Protein AF-A0A930FI23-F1 (afdb_monomer)

Mean predicted aligned error: 13.09 Å

Nearest PDB structures (foldseek):
  8c27-assembly1_A  TM=2.114E-01  e=1.490E-01  Streptococcus agalactiae
  4r7x-assembly2_B  TM=1.876E-01  e=5.255E-01  Homo sapiens
  6bx0-assembly1_A  TM=1.581E-01  e=8.141E+00  Bufavirus-2
  1z14-assembly1_A  TM=1.071E-01  e=6.907E+00  Minute virus of mice
  7z5e-assembly1_A  TM=8.905E-02  e=9.084E+00  Minute virus of mice

Radius of gyration: 27.34 Å; Cα contacts (8 Å, |Δi|>4): 536; chains: 1; bounding box: 50×72×82 Å

Solvent-accessible surface area (backbone atoms only — not comparable to full-atom values): 18631 Å² total; per-residue (Å²): 140,83,88,82,78,87,58,95,46,61,30,94,89,73,66,32,61,32,44,80,38,82,91,77,68,28,32,34,23,84,75,82,65,52,72,40,50,61,67,61,50,52,53,50,52,56,48,61,75,67,65,83,84,70,97,65,94,71,77,90,61,82,79,86,51,46,67,64,48,79,69,54,52,72,45,45,40,23,32,37,28,83,86,78,68,48,44,36,37,28,33,68,87,49,76,87,69,45,40,74,78,79,62,46,56,74,51,42,82,43,85,71,74,95,59,78,34,50,56,26,28,36,71,77,87,64,56,70,70,55,51,41,49,54,51,53,58,66,54,53,93,50,89,84,59,60,63,80,74,68,40,63,80,57,50,69,60,50,39,59,34,28,40,31,30,36,24,38,25,30,39,34,44,37,43,35,32,32,43,31,30,43,73,54,73,51,76,59,88,94,41,79,49,73,51,74,49,81,43,85,43,78,49,73,51,74,44,81,44,78,58,50,72,44,70,14,38,87,88,54,59,63,71,62,60,59,66,66,51,83,73,71,69,89,59,51,40,76,52,56,77,76,75,34,63,85,32,42,27,48,54,60,77,42,51,69,74,73,46,43,64,58,49,52,50,51,53,49,50,54,45,52,51,56,57,52,72,72,69,72,92,52,80,43,80,42,83,75,44,79,49,71,49,78,45,80,73,47,75,44,42,28,31,43,64,41,82,40,72,67,84,133

Secondary structure (DSSP, 8-state):
--------PBPTTT-PBEEEETTTTEEEETTT--EE-HHHHHHHHHHHHT-----S-----TTSSPBPPHHHHHTEEEEE-TTT--EEEEETT----S-TTT--S-PEEE---SPBPPSEE----S-HHHHHHHHHHHHTT-TTS-HHHH-HHHHTT-EEEEEEEEEEEEEEEEEEEEEEEEEEEEEETTEEEEEEEEEEEEEEEEEEEEEEEEES-TTS-HHHHHHTPPP-GGG-EE--GGGGTT-EEEPP-S-HHHHHHHHHHHHHHHHHHHHHHT--S-SEEEEEEEEEEEEEEEEEEEEEEEEE----

pLDDT: mean 81.79, std 16.5, range [26.75, 97.5]

Foldseek 3Di:
DDPDPPPPFADPVPRADWDQDPVVCWTAGPPPGDIHHPVVRVVVVVVVVVPDDDDDDDDDDCPPFADDDPVNQVQKKWWADPPQRWIKIFGPVDDDQADQLARHRDIHIDRDDDFTDFQKEQFDPDDLVVQLVVLQVVCPPDPPDDCLSNPSVQSSSKAKEWFKKKFWWWKKWKKWKKKFWDWDWDDDPPDIDIDIDIDIDIDTDMDTDGGQIDTLAPSDDRVVVVVPDDDPCVSMDGDDNVRRHNHMYTTGPHDPVNCVVVSVVVVLVVVVVVRVVVDDDGPDIGIDDIDMDMDTDDIGIYIYIDIGGDDD

Structure (mmCIF, N/CA/C/O backbone):
data_AF-A0A930FI23-F1
#
_entry.id   AF-A0A930FI23-F1
#
loop_
_atom_site.group_PDB
_atom_site.id
_atom_site.type_symbol
_atom_site.label_atom_id
_atom_site.label_alt_id
_atom_site.label_comp_id
_atom_site.label_asym_id
_atom_site.label_entity_id
_atom_site.label_seq_id
_atom_site.pdbx_PDB_ins_code
_atom_site.Cartn_x
_atom_site.Cartn_y
_atom_site.Cartn_z
_atom_site.occupancy
_atom_site.B_iso_or_equiv
_atom_site.auth_seq_id
_atom_site.auth_comp_id
_atom_site.auth_asym_id
_atom_site.auth_atom_id
_atom_site.pdbx_PDB_model_num
ATOM 1 N N . MET A 1 1 ? -25.542 40.737 12.246 1.00 36.62 1 MET A N 1
ATOM 2 C CA . MET A 1 1 ? -24.100 40.904 11.956 1.00 36.62 1 MET A CA 1
ATOM 3 C C . MET A 1 1 ? -23.412 39.575 12.223 1.00 36.62 1 MET A C 1
ATOM 5 O O . MET A 1 1 ? -23.900 38.871 13.095 1.00 36.62 1 MET A O 1
ATOM 9 N N . ALA A 1 2 ? -22.317 39.301 11.502 1.00 28.84 2 ALA A N 1
ATOM 10 C CA . ALA A 1 2 ? -21.443 38.114 11.537 1.00 28.84 2 ALA A CA 1
ATOM 11 C C . ALA A 1 2 ? -21.650 37.112 10.382 1.00 28.84 2 ALA A C 1
ATOM 13 O O . ALA A 1 2 ? -22.194 36.029 10.560 1.00 28.84 2 ALA A O 1
ATOM 14 N N . ASN A 1 3 ? -21.150 37.481 9.195 1.00 26.75 3 ASN A N 1
ATOM 15 C CA . ASN A 1 3 ? -20.667 36.510 8.210 1.00 26.75 3 ASN A CA 1
ATOM 16 C C . ASN A 1 3 ? -19.243 36.111 8.633 1.00 26.75 3 ASN A C 1
ATOM 18 O O . ASN A 1 3 ? -18.290 36.820 8.320 1.00 26.75 3 ASN A O 1
ATOM 22 N N . ASN A 1 4 ? -19.106 35.013 9.379 1.00 32.28 4 ASN A N 1
ATOM 23 C CA . ASN A 1 4 ? -17.813 34.382 9.652 1.00 32.28 4 ASN A CA 1
ATOM 24 C C . ASN A 1 4 ? -17.464 33.444 8.490 1.00 32.28 4 ASN A C 1
ATOM 26 O O . ASN A 1 4 ? -17.798 32.263 8.513 1.00 32.28 4 ASN A O 1
ATOM 30 N N . ALA A 1 5 ? -16.791 33.980 7.474 1.00 30.94 5 ALA A N 1
ATOM 31 C CA . ALA A 1 5 ? -15.998 33.173 6.556 1.00 30.94 5 ALA A CA 1
ATOM 32 C C . ALA A 1 5 ? -14.587 33.051 7.153 1.00 30.94 5 ALA A C 1
ATOM 34 O O . ALA A 1 5 ? -13.789 33.983 7.084 1.00 30.94 5 ALA A O 1
ATOM 35 N N . LEU A 1 6 ? -14.314 31.921 7.807 1.00 31.02 6 LEU A N 1
ATOM 36 C CA . LEU A 1 6 ? -12.976 31.519 8.243 1.00 31.02 6 LEU A CA 1
ATOM 37 C C . LEU A 1 6 ? -12.147 31.142 7.005 1.00 31.02 6 LEU A C 1
ATOM 39 O O . LEU A 1 6 ? -12.113 29.986 6.597 1.00 31.02 6 LEU A O 1
ATOM 43 N N . THR A 1 7 ? -11.498 32.123 6.381 1.00 40.72 7 THR A N 1
ATOM 44 C CA . THR A 1 7 ? -10.401 31.888 5.431 1.00 40.72 7 THR A CA 1
ATOM 45 C C . THR A 1 7 ? -9.089 31.861 6.211 1.00 40.72 7 THR A C 1
ATOM 47 O O . THR A 1 7 ? -8.674 32.874 6.769 1.00 40.72 7 THR A O 1
ATOM 50 N N . ASN A 1 8 ? -8.469 30.685 6.289 1.00 51.59 8 ASN A N 1
ATOM 51 C CA . ASN A 1 8 ? -7.355 30.343 7.179 1.00 51.59 8 ASN A CA 1
ATOM 52 C C . ASN A 1 8 ? -5.984 30.862 6.680 1.00 51.59 8 ASN A C 1
ATOM 54 O O . ASN A 1 8 ? -5.021 30.105 6.616 1.00 51.59 8 ASN A O 1
ATOM 58 N N . PHE A 1 9 ? -5.889 32.139 6.289 1.00 58.84 9 PHE A N 1
ATOM 59 C CA . PHE A 1 9 ? -4.633 32.760 5.845 1.00 58.84 9 PHE A CA 1
ATOM 60 C C . PHE A 1 9 ? -4.049 33.668 6.941 1.00 58.84 9 PHE A C 1
ATOM 62 O O . PHE A 1 9 ? -4.744 34.527 7.489 1.00 58.84 9 PHE A O 1
ATOM 69 N N . GLN A 1 10 ? -2.764 33.502 7.255 1.00 69.06 10 GLN A N 1
ATOM 70 C CA . GLN A 1 10 ? -2.014 34.319 8.214 1.00 69.06 10 GLN A CA 1
ATOM 71 C C . GLN A 1 10 ? -1.193 35.387 7.484 1.00 69.06 10 GLN A C 1
ATOM 73 O O . GLN A 1 10 ? -0.643 35.168 6.407 1.00 69.06 10 GLN A O 1
ATOM 78 N N . CYS A 1 11 ? -1.109 36.568 8.088 1.00 73.50 11 CYS A N 1
ATOM 79 C CA . CYS A 1 11 ? -0.379 37.710 7.562 1.00 73.50 11 CYS A CA 1
ATOM 80 C C . CYS A 1 11 ? 1.140 37.444 7.564 1.00 73.50 11 CYS A C 1
ATOM 82 O O . CYS A 1 11 ? 1.697 37.289 8.651 1.00 73.50 11 CYS A O 1
ATOM 84 N N . PRO A 1 12 ? 1.840 37.515 6.415 1.00 74.38 12 PRO A N 1
ATOM 85 C CA . PRO A 1 12 ? 3.291 37.298 6.326 1.00 74.38 12 PRO A CA 1
ATOM 86 C C . PRO A 1 12 ? 4.130 38.207 7.231 1.00 74.38 12 PRO A C 1
ATOM 88 O O . PRO A 1 12 ? 5.249 37.876 7.596 1.00 74.38 12 PRO A O 1
ATOM 91 N N . ASN A 1 13 ? 3.587 39.373 7.586 1.00 74.94 13 ASN A N 1
ATOM 92 C CA . ASN A 1 13 ? 4.310 40.405 8.320 1.00 74.94 13 ASN A CA 1
ATOM 93 C C . ASN A 1 13 ? 4.142 40.316 9.849 1.00 74.94 13 ASN A C 1
ATOM 95 O O . ASN A 1 13 ? 4.891 40.943 10.589 1.00 74.94 13 ASN A O 1
ATOM 99 N N . CYS A 1 14 ? 3.114 39.615 10.346 1.00 73.38 14 CYS A N 1
ATOM 100 C CA . CYS A 1 14 ? 2.822 39.599 11.788 1.00 73.38 14 CYS A CA 1
ATOM 101 C C . CYS A 1 14 ? 2.051 38.364 12.285 1.00 73.38 14 CYS A C 1
ATOM 103 O O . CYS A 1 14 ? 1.549 38.383 13.408 1.00 73.38 14 CYS A O 1
ATOM 105 N N . ASN A 1 15 ? 1.843 37.360 11.428 1.00 64.88 15 ASN A N 1
ATOM 106 C CA . ASN A 1 15 ? 1.072 36.132 11.669 1.00 64.88 15 ASN A CA 1
ATOM 107 C C . ASN A 1 15 ? -0.378 36.323 12.156 1.00 64.88 15 ASN A C 1
ATOM 109 O O . ASN A 1 15 ? -1.035 35.370 12.565 1.00 64.88 15 ASN A O 1
ATOM 113 N N . GLY A 1 16 ? -0.916 37.543 12.082 1.00 66.19 16 GLY A N 1
ATOM 114 C CA . GLY A 1 16 ? -2.313 37.822 12.414 1.00 66.19 16 GLY A CA 1
ATOM 115 C C . GLY A 1 16 ? -3.268 37.298 11.334 1.00 66.19 16 GLY A C 1
ATOM 116 O O . GLY A 1 16 ? -2.867 37.210 10.172 1.00 66.19 16 GLY A O 1
ATOM 117 N N . PRO A 1 17 ? -4.531 36.992 11.669 1.00 64.12 17 PRO A N 1
ATOM 118 C CA . PRO A 1 17 ? -5.502 36.498 10.698 1.00 64.12 17 PRO A CA 1
ATOM 119 C C . PRO A 1 17 ? -5.769 37.540 9.604 1.00 64.12 17 PRO A C 1
ATOM 121 O O . PRO A 1 17 ? -5.891 38.742 9.879 1.00 64.12 17 PRO A O 1
ATOM 124 N N . LEU A 1 18 ? -5.857 37.073 8.360 1.00 71.25 18 LEU A N 1
ATOM 125 C CA . LEU A 1 18 ? -6.248 37.879 7.212 1.00 71.25 18 LEU A CA 1
ATOM 126 C C . LEU A 1 18 ? -7.744 37.727 6.946 1.00 71.25 18 LEU A C 1
ATOM 128 O O . LEU A 1 18 ? -8.270 36.619 6.867 1.00 71.25 18 LEU A O 1
ATOM 132 N N . THR A 1 19 ? -8.427 38.852 6.763 1.00 71.75 19 THR A N 1
ATOM 133 C CA . THR A 1 19 ? -9.833 38.887 6.360 1.00 71.75 19 THR A CA 1
ATOM 134 C C . THR A 1 19 ? -9.953 39.410 4.939 1.00 71.75 19 THR A C 1
ATOM 136 O O . THR A 1 19 ? -9.310 40.389 4.562 1.00 71.75 19 THR A O 1
ATOM 139 N N . PHE A 1 20 ? -10.769 38.747 4.125 1.00 70.69 20 PHE A N 1
ATOM 140 C CA . PHE A 1 20 ? -11.029 39.198 2.765 1.00 70.69 20 PHE A CA 1
ATOM 141 C C . PHE A 1 20 ? -11.981 40.393 2.772 1.00 70.69 20 PHE A C 1
ATOM 143 O O . PHE A 1 20 ? -13.071 40.319 3.339 1.00 70.69 20 PHE A O 1
ATOM 150 N N . ASP A 1 21 ? -11.568 41.486 2.135 1.00 75.12 21 ASP A N 1
ATOM 151 C CA . ASP A 1 21 ? -12.392 42.667 1.919 1.00 75.12 21 ASP A CA 1
ATOM 152 C C . ASP A 1 21 ? -12.974 42.645 0.492 1.00 75.12 21 ASP A C 1
ATOM 154 O O . ASP A 1 21 ? -12.243 42.865 -0.482 1.00 75.12 21 ASP A O 1
ATOM 158 N N . PRO A 1 22 ? -14.293 42.418 0.334 1.00 56.22 22 PRO A N 1
ATOM 159 C CA . PRO A 1 22 ? -14.928 42.317 -0.977 1.00 56.22 22 PRO A CA 1
ATOM 160 C C . PRO A 1 22 ? -14.851 43.603 -1.806 1.00 56.22 22 PRO A C 1
ATOM 162 O O . PRO A 1 22 ? -14.884 43.524 -3.034 1.00 56.22 22 PRO A O 1
ATOM 165 N N . ALA A 1 23 ? -14.755 44.774 -1.164 1.00 70.56 23 ALA A N 1
ATOM 166 C CA . ALA A 1 23 ? -14.734 46.060 -1.858 1.00 70.56 23 ALA A CA 1
ATOM 167 C C . ALA A 1 23 ? -13.392 46.319 -2.554 1.00 70.56 23 ALA A C 1
ATOM 169 O O . ALA A 1 23 ? -13.352 46.918 -3.627 1.00 70.56 23 ALA A O 1
ATOM 170 N N . SER A 1 24 ? -12.297 45.853 -1.951 1.00 73.81 24 SER A N 1
ATOM 171 C CA . SER A 1 24 ? -10.943 46.020 -2.480 1.00 73.81 24 SER A CA 1
ATOM 172 C C . SER A 1 24 ? -10.386 44.764 -3.155 1.00 73.81 24 SER A C 1
ATOM 174 O O . SER A 1 24 ? -9.339 44.855 -3.794 1.00 73.81 24 SER A O 1
ATOM 176 N N . GLN A 1 25 ? -11.079 43.619 -3.044 1.00 65.75 25 GLN A N 1
ATOM 177 C CA . GLN A 1 25 ? -10.639 42.299 -3.525 1.00 65.75 25 GLN A CA 1
ATOM 178 C C . GLN A 1 25 ? -9.268 41.886 -2.956 1.00 65.75 25 GLN A C 1
ATOM 180 O O . GLN A 1 25 ? -8.478 41.206 -3.611 1.00 65.75 25 GLN A O 1
ATOM 185 N N . LYS A 1 26 ? -8.968 42.324 -1.728 1.00 78.69 26 LYS A N 1
ATOM 186 C CA . LYS A 1 26 ? -7.687 42.101 -1.047 1.00 78.69 26 LYS A CA 1
ATOM 187 C C . LYS A 1 26 ? -7.891 41.496 0.335 1.00 78.69 26 LYS A C 1
ATOM 189 O O . LYS A 1 26 ? -8.934 41.662 0.963 1.00 78.69 26 LYS A O 1
ATOM 194 N N . LEU A 1 27 ? -6.862 40.810 0.817 1.00 77.75 27 LEU A N 1
ATOM 195 C CA . LEU A 1 27 ? -6.776 40.286 2.173 1.00 77.75 27 LEU A CA 1
ATOM 196 C C . LEU A 1 27 ? -6.173 41.356 3.087 1.00 77.75 27 LEU A C 1
ATOM 198 O O . LEU A 1 27 ? -5.077 41.852 2.826 1.00 77.75 27 LEU A O 1
ATOM 202 N N . LYS A 1 28 ? -6.874 41.724 4.159 1.00 78.56 28 LYS A N 1
ATOM 203 C CA . LYS A 1 28 ? -6.435 42.740 5.118 1.00 78.56 28 LYS A CA 1
ATOM 204 C C . LYS A 1 28 ? -6.130 42.109 6.468 1.00 78.56 28 LYS A C 1
ATOM 206 O O . LYS A 1 28 ? -6.928 41.349 7.007 1.00 78.56 28 LYS A O 1
ATOM 211 N N . CYS A 1 29 ? -4.987 42.463 7.046 1.00 79.25 29 CYS A N 1
ATOM 212 C CA . CYS A 1 29 ? -4.660 42.070 8.409 1.00 79.25 29 CYS A CA 1
ATOM 213 C C . CYS A 1 29 ? -5.280 43.055 9.403 1.00 79.25 29 CYS A C 1
ATOM 215 O O . CYS A 1 29 ? -4.962 44.245 9.385 1.00 79.25 29 CYS A O 1
ATOM 217 N N . GLY A 1 30 ? -6.118 42.556 10.313 1.00 73.12 30 GLY A N 1
ATOM 218 C CA . GLY A 1 30 ? -6.692 43.367 11.391 1.00 73.12 30 GLY A CA 1
ATOM 219 C C . GLY A 1 30 ? -5.681 43.805 12.459 1.00 73.12 30 GLY A C 1
ATOM 220 O O . GLY A 1 30 ? -5.976 44.725 13.212 1.00 73.12 30 GLY A O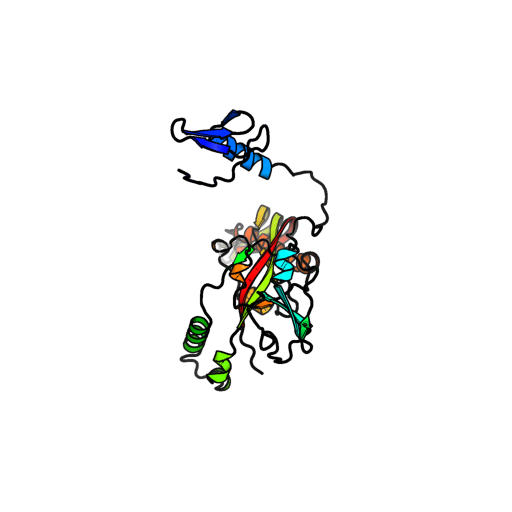 1
ATOM 221 N N . ASN A 1 31 ? -4.501 43.172 12.516 1.00 72.19 31 ASN A N 1
ATOM 222 C CA . ASN A 1 31 ? -3.518 43.388 13.581 1.00 72.19 31 ASN A CA 1
ATOM 223 C C . ASN A 1 31 ? -2.410 44.387 13.197 1.00 72.19 31 ASN A C 1
ATOM 225 O O . ASN A 1 31 ? -2.124 45.306 13.955 1.00 72.19 31 ASN A O 1
ATOM 229 N N . CYS A 1 32 ? -1.802 44.246 12.011 1.00 81.00 32 CYS A N 1
ATOM 230 C CA . CYS A 1 32 ? -0.747 45.159 11.535 1.00 81.00 32 CYS A CA 1
ATOM 231 C C . CYS A 1 32 ? -1.207 46.132 10.436 1.00 81.00 32 CYS A C 1
ATOM 233 O O . CYS A 1 32 ? -0.449 47.010 10.032 1.00 81.00 32 CYS A O 1
ATOM 235 N N . GLY A 1 33 ? -2.436 45.983 9.930 1.00 78.50 33 GLY A N 1
ATOM 236 C CA . GLY A 1 33 ? -3.013 46.862 8.910 1.00 78.50 33 GLY A CA 1
ATOM 237 C C . GLY A 1 33 ? -2.525 46.628 7.476 1.00 78.50 33 GLY A C 1
ATOM 238 O O . GLY A 1 33 ? -3.031 47.286 6.568 1.00 78.50 33 GLY A O 1
ATOM 239 N N . SER A 1 34 ? -1.589 45.700 7.247 1.00 80.12 34 SER A N 1
ATOM 240 C CA . SER A 1 34 ? -1.112 45.350 5.905 1.00 80.12 34 SER A CA 1
ATOM 241 C C . SER A 1 34 ? -2.232 44.768 5.031 1.00 80.12 34 SER A C 1
ATOM 243 O O . SER A 1 34 ? -3.146 44.099 5.522 1.00 80.12 34 SER A O 1
ATOM 245 N N . THR A 1 35 ? -2.147 45.021 3.725 1.00 81.12 35 THR A N 1
ATOM 246 C CA . THR A 1 35 ? -3.086 44.517 2.715 1.00 81.12 35 THR A CA 1
ATOM 247 C C . THR A 1 35 ? -2.331 43.764 1.635 1.00 81.12 35 THR A C 1
ATOM 249 O O . THR A 1 35 ? -1.366 44.306 1.100 1.00 81.12 35 THR A O 1
ATOM 252 N N . PHE A 1 36 ? -2.810 42.581 1.274 1.00 78.62 36 PHE A N 1
ATOM 253 C CA . PHE A 1 36 ? -2.169 41.686 0.314 1.00 78.62 36 PHE A CA 1
ATOM 254 C C . PHE A 1 36 ? -3.156 41.283 -0.775 1.00 78.62 36 PHE A C 1
ATOM 256 O O . PHE A 1 36 ? -4.358 41.146 -0.515 1.00 78.62 36 PHE A O 1
ATOM 263 N N . ALA A 1 37 ? -2.668 41.088 -1.998 1.00 81.31 37 ALA A N 1
ATOM 264 C CA . ALA A 1 37 ? -3.461 40.397 -3.003 1.00 81.31 37 ALA A CA 1
ATOM 265 C C . ALA A 1 37 ? -3.559 38.899 -2.639 1.00 81.31 37 ALA A C 1
ATOM 267 O O . ALA A 1 37 ? -2.588 38.343 -2.125 1.00 81.31 37 ALA A O 1
ATOM 268 N N . PRO A 1 38 ? -4.688 38.218 -2.913 1.00 68.06 38 PRO A N 1
ATOM 269 C CA . PRO A 1 38 ? -4.822 36.783 -2.642 1.00 68.06 38 PRO A CA 1
ATOM 270 C C . PRO A 1 38 ? -3.694 35.936 -3.254 1.00 68.06 38 PRO A C 1
ATOM 272 O O . PRO A 1 38 ? -3.125 35.100 -2.562 1.00 68.06 38 PRO A O 1
ATOM 275 N N . ALA A 1 39 ? -3.285 36.246 -4.488 1.00 67.50 39 ALA A N 1
ATOM 276 C CA . ALA A 1 39 ? -2.194 35.554 -5.176 1.00 67.50 39 ALA A CA 1
ATOM 277 C C . ALA A 1 39 ? -0.820 35.721 -4.491 1.00 67.50 39 ALA A C 1
ATOM 279 O O . ALA A 1 39 ? -0.007 34.807 -4.521 1.00 67.50 39 ALA A O 1
ATOM 280 N N . GLU A 1 40 ? -0.558 36.859 -3.835 1.00 71.50 40 GLU A N 1
ATOM 281 C CA . GLU A 1 40 ? 0.702 37.091 -3.105 1.00 71.50 40 GLU A CA 1
ATOM 282 C C . GLU A 1 40 ? 0.766 36.265 -1.813 1.00 71.50 40 GLU A C 1
ATOM 284 O O . GLU A 1 40 ? 1.843 35.863 -1.376 1.00 71.50 40 GLU A O 1
ATOM 289 N N . ILE A 1 41 ? -0.393 36.011 -1.197 1.00 67.00 41 ILE A N 1
ATOM 290 C CA . ILE A 1 41 ? -0.512 35.143 -0.025 1.00 67.00 41 ILE A CA 1
ATOM 291 C C . ILE A 1 41 ? -0.381 33.680 -0.440 1.00 67.00 41 ILE A C 1
ATOM 293 O O . ILE A 1 41 ? 0.394 32.966 0.186 1.00 67.00 41 ILE A O 1
ATOM 297 N N . GLU A 1 42 ? -1.055 33.252 -1.508 1.00 62.16 42 GLU A N 1
ATOM 298 C CA . GLU A 1 42 ? -0.900 31.899 -2.064 1.00 62.16 42 GLU A CA 1
ATOM 299 C C . GLU A 1 42 ? 0.563 31.611 -2.425 1.00 62.16 42 GLU A C 1
ATOM 301 O O . GLU A 1 42 ? 1.117 30.622 -1.961 1.00 62.16 42 GLU A O 1
ATOM 306 N N . GLU A 1 43 ? 1.251 32.533 -3.105 1.00 60.97 43 GLU A N 1
ATOM 307 C CA . GLU A 1 43 ? 2.662 32.356 -3.464 1.00 60.97 43 GLU A CA 1
ATOM 308 C C . GLU A 1 43 ? 3.600 32.351 -2.237 1.00 60.97 43 GLU A C 1
ATOM 310 O O . GLU A 1 43 ? 4.624 31.665 -2.231 1.00 60.97 43 GLU A O 1
ATOM 315 N N . HIS A 1 44 ? 3.273 33.093 -1.173 1.00 58.66 44 HIS A N 1
ATOM 316 C CA . HIS A 1 44 ? 4.034 33.068 0.080 1.00 58.66 44 HIS A CA 1
ATOM 317 C C . HIS A 1 44 ? 3.822 31.761 0.861 1.00 58.66 44 HIS A C 1
ATOM 319 O O . HIS A 1 44 ? 4.770 31.245 1.453 1.00 58.66 44 HIS A O 1
ATOM 325 N N . TYR A 1 45 ? 2.610 31.203 0.845 1.00 52.22 45 TYR A N 1
ATOM 326 C CA . TYR A 1 45 ? 2.322 29.891 1.427 1.00 52.22 45 TYR A CA 1
ATOM 327 C C . TYR A 1 45 ? 2.955 28.756 0.617 1.00 52.22 45 TYR A C 1
ATOM 329 O O . TYR A 1 45 ? 3.593 27.887 1.209 1.00 52.22 45 TYR A O 1
ATOM 337 N N . ASP A 1 46 ? 2.910 28.823 -0.713 1.00 49.94 46 ASP A N 1
ATOM 338 C CA . ASP A 1 46 ? 3.592 27.871 -1.593 1.00 49.94 46 ASP A CA 1
ATOM 339 C C . ASP A 1 46 ? 5.117 27.912 -1.394 1.00 49.94 46 ASP A C 1
ATOM 341 O O . ASP A 1 46 ? 5.779 26.874 -1.372 1.00 49.94 46 ASP A O 1
ATOM 345 N N . LYS A 1 47 ? 5.694 29.100 -1.153 1.00 44.47 47 LYS A N 1
ATOM 346 C CA . LYS A 1 47 ? 7.127 29.251 -0.840 1.00 44.47 47 LYS A CA 1
ATOM 347 C C . LYS A 1 47 ? 7.505 28.802 0.573 1.00 44.47 47 LYS A C 1
ATOM 349 O O . LYS A 1 47 ? 8.623 28.325 0.747 1.00 44.47 47 LYS A O 1
ATOM 354 N N . GLN A 1 48 ? 6.619 28.900 1.569 1.00 36.84 48 GLN A N 1
ATOM 355 C CA . GLN A 1 48 ? 6.888 28.361 2.913 1.00 36.84 48 GLN A CA 1
ATOM 356 C C . GLN A 1 48 ? 6.768 26.833 2.985 1.00 36.84 48 GLN A C 1
ATOM 358 O O . GLN A 1 48 ? 7.469 26.214 3.779 1.00 36.84 48 GLN A O 1
ATOM 363 N N . VAL A 1 49 ? 5.974 26.209 2.111 1.00 37.03 49 VAL A N 1
ATOM 364 C CA . VAL A 1 49 ? 5.979 24.745 1.931 1.00 37.03 49 VAL A CA 1
ATOM 365 C C . VAL A 1 49 ? 7.242 24.277 1.181 1.00 37.03 49 VAL A C 1
ATOM 367 O O . VAL A 1 49 ? 7.681 23.145 1.357 1.00 37.03 49 VAL A O 1
ATOM 370 N N . ALA A 1 50 ? 7.885 25.159 0.407 1.00 35.50 50 ALA A N 1
ATOM 371 C CA . ALA A 1 50 ? 9.060 24.849 -0.414 1.00 35.50 50 ALA A CA 1
ATOM 372 C C . ALA A 1 50 ? 10.434 25.169 0.222 1.00 35.50 50 ALA A C 1
ATOM 374 O O . ALA A 1 50 ? 11.459 25.013 -0.442 1.00 35.50 50 ALA A O 1
ATOM 375 N N . LEU A 1 51 ? 10.504 25.600 1.488 1.00 31.81 51 LEU A N 1
ATOM 376 C CA . LEU A 1 51 ? 11.765 25.961 2.156 1.00 31.81 51 LEU A CA 1
ATOM 377 C C . LEU A 1 51 ? 11.977 25.179 3.456 1.00 31.81 51 LEU A C 1
ATOM 379 O O . LEU A 1 51 ? 11.899 25.709 4.559 1.00 31.81 51 LEU A O 1
ATOM 383 N N . SER A 1 52 ? 12.310 23.900 3.301 1.00 33.12 52 SER A N 1
ATOM 384 C CA . SER A 1 52 ? 13.169 23.158 4.235 1.00 33.12 52 SER A CA 1
ATOM 385 C C . SER A 1 52 ? 13.872 22.005 3.507 1.00 33.12 52 SER A C 1
ATOM 387 O O . SER A 1 52 ? 13.765 20.841 3.874 1.00 33.12 52 SER A O 1
ATOM 389 N N . ILE A 1 53 ? 14.616 22.346 2.450 1.00 38.09 53 ILE A N 1
ATOM 390 C CA . ILE A 1 53 ? 15.628 21.458 1.868 1.00 38.09 53 ILE A CA 1
ATOM 391 C C . ILE A 1 53 ? 16.985 21.945 2.375 1.00 38.09 53 ILE A C 1
ATOM 393 O O . ILE A 1 53 ? 17.572 22.872 1.822 1.00 38.09 53 ILE A O 1
ATOM 397 N N . GLU A 1 54 ? 17.466 21.316 3.442 1.00 29.70 54 GLU A N 1
ATOM 398 C CA . GLU A 1 54 ? 18.900 21.189 3.681 1.00 29.70 54 GLU A CA 1
ATOM 399 C C . GLU A 1 54 ? 19.280 19.735 3.409 1.00 29.70 54 GLU A C 1
ATOM 401 O O . GLU A 1 54 ? 18.701 18.804 3.974 1.00 29.70 54 GLU A O 1
ATOM 406 N N . GLU A 1 55 ? 20.231 19.559 2.492 1.00 36.22 55 GLU A N 1
ATOM 407 C CA . GLU A 1 55 ? 20.861 18.286 2.176 1.00 36.22 55 GLU A CA 1
ATOM 408 C C . GLU A 1 55 ? 21.600 17.757 3.408 1.00 36.22 55 GLU A C 1
ATOM 410 O O . GLU A 1 55 ? 22.591 18.319 3.871 1.00 36.22 55 GLU A O 1
ATOM 415 N N . GLY A 1 56 ? 21.121 16.638 3.928 1.00 29.16 56 GLY A N 1
ATOM 416 C CA . GLY A 1 56 ? 21.752 15.890 5.001 1.00 29.16 56 GLY A CA 1
ATOM 417 C C . GLY A 1 56 ? 20.878 14.692 5.317 1.00 29.16 56 GLY A C 1
ATOM 418 O O . GLY A 1 56 ? 19.659 14.825 5.355 1.00 29.16 56 GLY A O 1
ATOM 419 N N . GLN A 1 57 ? 21.484 13.515 5.481 1.00 35.06 57 GLN A N 1
ATOM 420 C CA . GLN A 1 57 ? 20.800 12.290 5.897 1.00 35.06 57 GLN A CA 1
ATOM 421 C C . GLN A 1 57 ? 19.973 12.567 7.162 1.00 35.06 57 GLN A C 1
ATOM 423 O O . GLN A 1 57 ? 20.515 12.566 8.265 1.00 35.06 57 GLN A O 1
ATOM 428 N N . LYS A 1 58 ? 18.673 12.830 7.013 1.00 30.12 58 LYS A N 1
ATOM 429 C CA . LYS A 1 58 ? 17.752 12.861 8.142 1.00 30.12 58 LYS A CA 1
ATOM 430 C C . LYS A 1 58 ? 17.302 11.432 8.388 1.00 30.12 58 LYS A C 1
ATOM 432 O O . LYS A 1 58 ? 16.614 10.826 7.569 1.00 30.12 58 LYS A O 1
ATOM 437 N N . GLU A 1 59 ? 17.749 10.888 9.512 1.00 30.84 59 GLU A N 1
ATOM 438 C CA . GLU A 1 59 ? 17.040 9.799 10.168 1.00 30.84 59 GLU A CA 1
ATOM 439 C C . GLU A 1 59 ? 15.570 10.202 10.297 1.00 30.84 59 GLU A C 1
ATOM 441 O O . GLU A 1 59 ? 15.253 11.300 10.756 1.00 30.84 59 GLU A O 1
ATOM 446 N N . TYR A 1 60 ? 14.683 9.314 9.858 1.00 43.16 60 TYR A N 1
ATOM 447 C CA . TYR A 1 60 ? 13.254 9.423 10.108 1.00 43.16 60 TYR A CA 1
ATOM 448 C C . TYR A 1 60 ? 13.031 9.397 11.624 1.00 43.16 60 TYR A C 1
ATOM 450 O O . TYR A 1 60 ? 13.029 8.328 12.231 1.00 43.16 60 TYR A O 1
ATOM 458 N N . SER A 1 61 ? 12.864 10.561 12.246 1.00 36.09 61 SER A N 1
ATOM 459 C CA . SER A 1 61 ? 12.319 10.653 13.594 1.00 36.09 61 SER A CA 1
ATOM 460 C C . SER A 1 61 ? 10.798 10.753 13.498 1.00 36.09 61 SER A C 1
ATOM 462 O O . SER A 1 61 ? 10.253 11.404 12.609 1.00 36.09 61 SER A O 1
ATOM 464 N N . ALA A 1 62 ? 10.096 10.122 14.435 1.00 43.56 62 ALA A N 1
ATOM 465 C CA . ALA A 1 62 ? 8.643 10.201 14.628 1.00 43.56 62 ALA A CA 1
ATOM 466 C C . ALA A 1 62 ? 8.128 11.618 15.007 1.00 43.56 62 ALA A C 1
ATOM 468 O O . ALA A 1 62 ? 7.084 11.755 15.645 1.00 43.56 62 ALA A O 1
ATOM 469 N N . ASP A 1 63 ? 8.880 12.662 14.657 1.00 43.50 63 ASP A N 1
ATOM 470 C CA . ASP A 1 63 ? 8.657 14.065 15.020 1.00 43.50 63 ASP A CA 1
ATOM 471 C C . ASP A 1 63 ? 7.822 14.811 13.958 1.00 43.50 63 ASP A C 1
ATOM 473 O O . ASP A 1 63 ? 7.181 15.809 14.266 1.00 43.50 63 ASP A O 1
ATOM 477 N N . ASP A 1 64 ? 7.746 14.282 12.727 1.00 52.34 64 ASP A N 1
ATOM 478 C CA . ASP A 1 64 ? 6.873 14.789 11.649 1.00 52.34 64 ASP A CA 1
ATOM 479 C C . ASP A 1 64 ? 5.489 14.110 11.610 1.00 52.34 64 ASP A C 1
ATOM 481 O O . ASP A 1 64 ? 4.651 14.433 10.766 1.00 52.34 64 ASP A O 1
ATOM 485 N N . THR A 1 65 ? 5.239 13.156 12.509 1.00 59.41 65 THR A N 1
ATOM 486 C CA . THR A 1 65 ? 3.981 12.403 12.580 1.00 59.41 65 THR A CA 1
ATOM 487 C C . THR A 1 65 ? 3.079 12.947 13.675 1.00 59.41 65 THR A C 1
ATOM 489 O O . THR A 1 65 ? 3.533 13.203 14.793 1.00 59.41 65 THR A O 1
ATOM 492 N N . LEU A 1 66 ? 1.787 13.097 13.372 1.00 71.75 66 LEU A N 1
ATOM 493 C CA . LEU A 1 66 ? 0.818 13.599 14.340 1.00 71.75 66 LEU A CA 1
ATOM 494 C C . LEU A 1 66 ? 0.778 12.698 15.582 1.00 71.75 66 LEU A C 1
ATOM 496 O O . LEU A 1 66 ? 0.705 11.473 15.497 1.00 71.75 66 LEU A O 1
ATOM 500 N N . GLN A 1 67 ? 0.793 13.324 16.754 1.00 82.62 67 GLN A N 1
ATOM 501 C CA . GLN A 1 67 ? 0.537 12.654 18.024 1.00 82.62 67 GLN A CA 1
ATOM 502 C C . GLN A 1 67 ? -0.932 12.841 18.400 1.00 82.62 67 GLN A C 1
ATOM 504 O O . GLN A 1 67 ? -1.578 13.818 18.004 1.00 82.62 67 GLN A O 1
ATOM 509 N N . TRP A 1 68 ? -1.470 11.907 19.175 1.00 82.56 68 TRP A N 1
ATOM 510 C CA . TRP A 1 68 ? -2.784 12.105 19.774 1.00 82.56 68 TRP A CA 1
ATOM 511 C C . TRP A 1 68 ? -2.708 13.202 20.830 1.00 82.56 68 TRP A C 1
ATOM 513 O O . TRP A 1 68 ? -1.776 13.250 21.630 1.00 82.56 68 TRP A O 1
ATOM 523 N N . SER A 1 69 ? -3.687 14.103 20.817 1.00 83.81 69 SER A N 1
ATOM 524 C CA . SER A 1 69 ? -3.852 15.059 21.910 1.00 83.81 69 SER A CA 1
ATOM 525 C C . SER A 1 69 ? -4.423 14.356 23.143 1.00 83.81 69 SER A C 1
ATOM 527 O O . SER A 1 69 ? -5.127 13.357 23.010 1.00 83.81 69 SER A O 1
ATOM 529 N N . GLU A 1 70 ? -4.204 14.904 24.341 1.00 81.94 70 GLU A N 1
ATOM 530 C CA . GLU A 1 70 ? -4.805 14.364 25.574 1.00 81.94 70 GLU A CA 1
ATOM 531 C C . GLU A 1 70 ? -6.340 14.251 25.478 1.00 81.94 70 GLU A C 1
ATOM 533 O O . GLU A 1 70 ? -6.941 13.337 26.043 1.00 81.94 70 GLU A O 1
ATOM 538 N N . GLU A 1 71 ? -6.987 15.161 24.742 1.00 82.50 71 GLU A N 1
ATOM 539 C CA . GLU A 1 71 ? -8.427 15.113 24.476 1.00 82.50 71 GLU A CA 1
ATOM 540 C C . GLU A 1 71 ? -8.801 13.965 23.526 1.00 82.50 71 GLU A C 1
ATOM 542 O O . GLU A 1 71 ? -9.793 13.269 23.763 1.00 82.50 71 GLU A O 1
ATOM 547 N N . ASP A 1 72 ? -8.014 13.729 22.473 1.00 82.94 72 ASP A N 1
ATOM 548 C CA . ASP A 1 72 ? -8.229 12.593 21.574 1.00 82.94 72 ASP A CA 1
ATOM 549 C C . ASP A 1 72 ? -8.090 11.264 22.334 1.00 82.94 72 ASP A C 1
ATOM 551 O O . ASP A 1 72 ? -8.947 10.388 22.204 1.00 82.94 72 ASP A O 1
ATOM 555 N N . GLU A 1 73 ? -7.059 11.128 23.178 1.00 82.69 73 GLU A N 1
ATOM 556 C CA . GLU A 1 73 ? -6.811 9.915 23.967 1.00 82.69 73 GLU A CA 1
ATOM 557 C C . GLU A 1 73 ? -7.979 9.583 24.907 1.00 82.69 73 GLU A C 1
ATOM 559 O O . GLU A 1 73 ? -8.364 8.421 25.035 1.00 82.69 73 GLU A O 1
ATOM 564 N N . GLN A 1 74 ? -8.604 10.597 25.517 1.00 81.56 74 GLN A N 1
ATOM 565 C CA . GLN A 1 74 ? -9.793 10.421 26.365 1.00 81.56 74 GLN A CA 1
ATOM 566 C C . GLN A 1 74 ? -11.034 9.968 25.582 1.00 81.56 74 GLN A C 1
ATOM 568 O O . GLN A 1 74 ? -11.961 9.386 26.156 1.00 81.56 74 GLN A O 1
ATOM 573 N N . ASN A 1 75 ? -11.077 10.242 24.278 1.00 83.50 75 ASN A N 1
ATOM 574 C CA . ASN A 1 75 ? -12.171 9.856 23.392 1.00 83.50 75 ASN A CA 1
ATOM 575 C C . ASN A 1 75 ? -11.905 8.545 22.634 1.00 83.50 75 ASN A C 1
ATOM 577 O O . ASN A 1 75 ? -12.777 8.096 21.880 1.00 83.50 75 ASN A O 1
ATOM 581 N N . LEU A 1 76 ? -10.756 7.909 22.869 1.00 86.44 76 LEU A N 1
ATOM 582 C CA . LEU A 1 76 ? -10.375 6.618 22.312 1.00 86.44 76 LEU A CA 1
ATOM 583 C C . LEU A 1 76 ? -10.543 5.492 23.335 1.00 86.44 76 LEU A C 1
ATOM 585 O O . LEU A 1 76 ? -10.392 5.654 24.545 1.00 86.44 76 LEU A O 1
ATOM 589 N N . ARG A 1 77 ? -10.830 4.297 22.826 1.00 87.00 77 ARG A N 1
ATOM 590 C CA . ARG A 1 77 ? -10.737 3.039 23.567 1.00 87.00 77 ARG A CA 1
ATOM 591 C C . ARG A 1 77 ? -9.750 2.132 22.867 1.00 87.00 77 ARG A C 1
ATOM 593 O O . ARG A 1 77 ? -9.820 1.979 21.651 1.00 87.00 77 ARG A O 1
ATOM 600 N N . ALA A 1 78 ? -8.877 1.504 23.645 1.00 89.31 78 ALA A N 1
ATOM 601 C CA . ALA A 1 78 ? -7.985 0.468 23.155 1.00 89.31 78 ALA A CA 1
ATOM 602 C C . ALA A 1 78 ? -8.459 -0.916 23.617 1.00 89.31 78 ALA A C 1
ATOM 604 O O . ALA A 1 78 ? -9.036 -1.069 24.696 1.00 89.31 78 ALA A O 1
ATOM 605 N N . TYR A 1 79 ? -8.193 -1.933 22.804 1.00 90.19 79 TYR A N 1
ATOM 606 C CA . TYR A 1 79 ? -8.494 -3.329 23.088 1.00 90.19 79 TYR A CA 1
ATOM 607 C C . TYR A 1 79 ? -7.320 -4.212 22.678 1.00 90.19 79 TYR A C 1
ATOM 609 O O . TYR A 1 79 ? -6.800 -4.081 21.575 1.00 90.19 79 TYR A O 1
ATOM 617 N N . ASN A 1 80 ? -6.960 -5.172 23.525 1.00 89.94 80 ASN A N 1
ATOM 618 C CA . ASN A 1 80 ? -5.937 -6.168 23.235 1.00 89.94 80 ASN A CA 1
ATOM 619 C C . ASN A 1 80 ? -6.574 -7.546 23.062 1.00 89.94 80 ASN A C 1
ATOM 621 O O . ASN A 1 80 ? -7.355 -8.001 23.904 1.00 89.94 80 ASN A O 1
ATOM 625 N N . CYS A 1 81 ? -6.224 -8.242 21.983 1.00 89.56 81 CYS A N 1
ATOM 626 C CA . CYS A 1 81 ? -6.636 -9.624 21.781 1.00 89.56 81 CYS A CA 1
ATOM 627 C C . CYS A 1 81 ? -5.599 -10.591 22.381 1.00 89.56 81 CYS A C 1
ATOM 629 O O . CYS A 1 81 ? -4.479 -10.654 21.877 1.00 89.56 81 CYS A O 1
ATOM 631 N N . PRO A 1 82 ? -5.956 -11.419 23.380 1.00 87.62 82 PRO A N 1
ATOM 632 C CA . PRO A 1 82 ? -5.021 -12.367 23.985 1.00 87.62 82 PRO A CA 1
ATOM 633 C C . PRO A 1 82 ? -4.682 -13.558 23.074 1.00 87.62 82 PRO A C 1
ATOM 635 O O . PRO A 1 82 ? -3.697 -14.243 23.320 1.00 87.62 82 PRO A O 1
ATOM 638 N N . SER A 1 83 ? -5.480 -13.827 22.031 1.00 88.50 83 SER A N 1
ATOM 639 C CA . SER A 1 83 ? -5.243 -14.964 21.126 1.00 88.50 83 SER A CA 1
ATOM 640 C C . SER A 1 83 ? -4.261 -14.664 20.001 1.00 88.50 83 SER A C 1
ATOM 642 O O . SER A 1 83 ? -3.479 -15.538 19.652 1.00 88.50 83 SER A O 1
ATOM 644 N N . CYS A 1 84 ? -4.318 -13.467 19.411 1.00 87.62 84 CYS A N 1
ATOM 645 C CA . CYS A 1 84 ? -3.476 -13.104 18.265 1.00 87.62 84 CYS A CA 1
ATOM 646 C C . CYS A 1 84 ? -2.59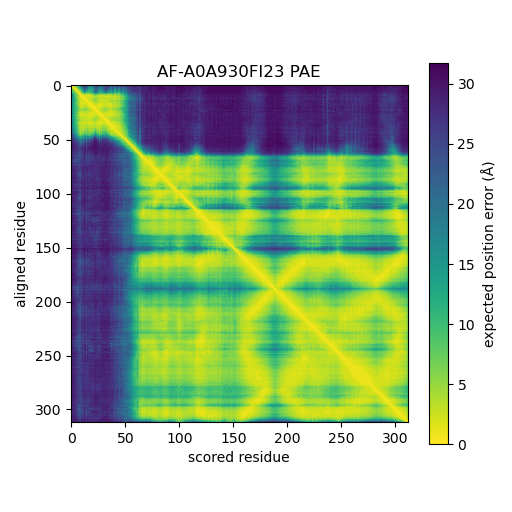7 -11.870 18.512 1.00 87.62 84 CYS A C 1
ATOM 648 O O . CYS A 1 84 ? -1.865 -11.461 17.619 1.00 87.62 84 CYS A O 1
ATOM 650 N N . GLY A 1 85 ? -2.690 -11.240 19.687 1.00 86.56 85 GLY A N 1
ATOM 651 C CA . GLY A 1 85 ? -1.897 -10.056 20.029 1.00 86.56 85 GLY A CA 1
ATOM 652 C C . GLY A 1 85 ? -2.293 -8.776 19.286 1.00 86.56 85 GLY A C 1
ATOM 653 O O . GLY A 1 85 ? -1.542 -7.807 19.329 1.00 86.56 85 GLY A O 1
ATOM 654 N N . ALA A 1 86 ? -3.439 -8.755 18.594 1.00 88.06 86 ALA A N 1
ATOM 655 C CA . ALA A 1 86 ? -3.936 -7.550 17.927 1.00 88.06 86 ALA A CA 1
ATOM 656 C C . ALA A 1 86 ? -4.228 -6.441 18.947 1.00 88.06 86 ALA A C 1
ATOM 658 O O . ALA A 1 86 ? -4.811 -6.713 20.004 1.00 88.06 86 ALA A O 1
ATOM 659 N N . GLN A 1 87 ? -3.842 -5.213 18.602 1.00 90.44 87 GLN A N 1
ATOM 660 C CA . GLN A 1 87 ? -4.072 -4.013 19.397 1.00 90.44 87 GLN A CA 1
ATOM 661 C C . GLN A 1 87 ? -5.000 -3.100 18.605 1.00 90.44 87 GLN A C 1
ATOM 663 O O . GLN A 1 87 ? -4.609 -2.515 17.605 1.00 90.44 87 GLN A O 1
ATOM 668 N N . LEU A 1 88 ? -6.247 -3.003 19.039 1.00 90.62 88 LEU A N 1
ATOM 669 C CA . LEU A 1 88 ? -7.302 -2.308 18.314 1.00 90.62 88 LEU A CA 1
ATOM 670 C C . LEU A 1 88 ? -7.631 -1.002 19.018 1.00 90.62 88 LEU A C 1
ATOM 672 O O . LEU A 1 88 ? -7.656 -0.951 20.247 1.00 90.62 88 LEU A O 1
ATOM 676 N N . ILE A 1 89 ? -7.949 0.024 18.245 1.00 90.88 89 ILE A N 1
ATOM 677 C CA . ILE A 1 89 ? -8.389 1.326 18.727 1.00 90.88 89 ILE A CA 1
ATOM 678 C C . ILE A 1 89 ? -9.727 1.690 18.081 1.00 90.88 89 ILE A C 1
ATOM 680 O O . ILE A 1 89 ? -10.015 1.317 16.946 1.00 90.88 89 ILE A O 1
ATOM 684 N N . THR A 1 90 ? -10.588 2.372 18.824 1.00 87.62 90 THR A N 1
ATOM 685 C CA . THR A 1 90 ? -11.934 2.752 18.375 1.00 87.62 90 THR A CA 1
ATOM 686 C C . THR A 1 90 ? -12.414 3.976 19.144 1.00 87.62 90 THR A C 1
ATOM 688 O O . THR A 1 90 ? -11.858 4.311 20.192 1.00 87.62 90 THR A O 1
ATOM 691 N N . ASP A 1 91 ? -13.459 4.641 18.658 1.00 85.62 91 ASP A N 1
ATOM 692 C CA . ASP A 1 91 ? -14.096 5.727 19.402 1.00 85.62 91 ASP A CA 1
ATOM 693 C C . ASP A 1 91 ? -14.743 5.233 20.714 1.00 85.62 91 ASP A C 1
ATOM 695 O O . ASP A 1 91 ? -15.104 4.062 20.862 1.00 85.62 91 ASP A O 1
ATOM 699 N N . LYS A 1 92 ? -14.937 6.144 21.672 1.00 83.38 92 LYS A N 1
ATOM 700 C CA . LYS A 1 92 ? -15.498 5.840 22.999 1.00 83.38 92 LYS A CA 1
ATOM 701 C C . LYS A 1 92 ? -16.904 5.227 23.014 1.00 83.38 92 LYS A C 1
ATOM 703 O O . LYS A 1 92 ? -17.278 4.649 24.036 1.00 83.38 92 LYS A O 1
ATOM 708 N N . ASN A 1 93 ? -17.699 5.385 21.957 1.00 80.88 93 ASN A N 1
ATOM 709 C CA . ASN A 1 93 ? -19.072 4.881 21.888 1.00 80.88 93 ASN A CA 1
ATOM 710 C C . ASN A 1 93 ? -19.155 3.517 21.196 1.00 80.88 93 ASN A C 1
ATOM 712 O O . ASN A 1 93 ? -20.132 2.795 21.394 1.00 80.88 93 ASN A O 1
ATOM 716 N N . THR A 1 94 ? -18.134 3.139 20.432 1.00 79.06 94 THR A N 1
ATOM 717 C CA . THR A 1 94 ? -18.065 1.833 19.780 1.00 79.06 94 THR A CA 1
ATOM 718 C C . THR A 1 94 ? -17.438 0.805 20.713 1.00 79.06 94 THR A C 1
ATOM 720 O O . THR A 1 94 ? -16.387 1.013 21.320 1.00 79.06 94 THR A O 1
ATOM 723 N N . ALA A 1 95 ? -18.112 -0.335 20.846 1.00 74.31 95 ALA A N 1
ATOM 724 C CA . ALA A 1 95 ? -17.614 -1.478 21.591 1.00 74.31 95 ALA A CA 1
ATOM 725 C C . ALA A 1 95 ? -17.244 -2.588 20.612 1.00 74.31 95 ALA A C 1
ATOM 727 O O . ALA A 1 95 ? -18.093 -3.116 19.893 1.00 74.31 95 ALA A O 1
ATOM 728 N N . ALA A 1 96 ? -15.974 -2.971 20.617 1.00 75.81 96 ALA A N 1
ATOM 729 C CA . ALA A 1 96 ? -15.540 -4.161 19.917 1.00 75.81 96 ALA A CA 1
ATOM 730 C C . ALA A 1 96 ? -16.099 -5.399 20.652 1.00 75.81 96 ALA A C 1
ATOM 732 O O . ALA A 1 96 ? -15.905 -5.563 21.855 1.00 75.81 96 ALA A O 1
ATOM 733 N N . THR A 1 97 ? -16.837 -6.259 19.947 1.00 77.25 97 THR A N 1
ATOM 734 C CA . THR A 1 97 ? -17.448 -7.476 20.527 1.00 77.25 97 THR A CA 1
ATOM 735 C C . THR A 1 97 ? -16.605 -8.727 20.300 1.00 77.25 97 THR A C 1
ATOM 737 O O . THR A 1 97 ? -16.780 -9.732 20.981 1.00 77.25 97 THR A O 1
ATOM 740 N N . SER A 1 98 ? -15.701 -8.690 19.319 1.00 86.50 98 SER A N 1
ATOM 741 C CA . SER A 1 98 ? -14.764 -9.771 19.015 1.00 86.50 98 SER A CA 1
ATOM 742 C C . SER A 1 98 ? -13.632 -9.281 18.113 1.00 86.50 98 SER A C 1
ATOM 744 O O . SER A 1 98 ? -13.820 -8.386 17.286 1.00 86.50 98 SER A O 1
ATOM 746 N N . CYS A 1 99 ? -12.464 -9.912 18.220 1.00 88.50 99 CYS A N 1
ATOM 747 C CA . CYS A 1 99 ? -11.289 -9.606 17.407 1.00 88.50 99 CYS A CA 1
ATOM 748 C C . CYS A 1 99 ? -11.587 -9.786 15.903 1.00 88.50 99 CYS A C 1
ATOM 750 O O . CYS A 1 99 ? -12.161 -10.815 15.528 1.00 88.50 99 CYS A O 1
ATOM 752 N N . PRO A 1 100 ? -11.230 -8.823 15.033 1.00 87.88 100 PRO A N 1
ATOM 753 C CA . PRO A 1 100 ? -11.493 -8.918 13.603 1.00 87.88 100 PRO A CA 1
ATOM 754 C C . PRO A 1 100 ? -10.513 -9.833 12.859 1.00 87.88 100 PRO A C 1
ATOM 756 O O . PRO A 1 100 ? -10.800 -10.205 11.734 1.00 87.88 100 PRO A O 1
ATOM 759 N N . TYR A 1 101 ? -9.403 -10.226 13.492 1.00 87.44 101 TYR A N 1
ATOM 760 C CA . TYR A 1 101 ? -8.387 -11.093 12.888 1.00 87.44 101 TYR A CA 1
ATOM 761 C C . TYR A 1 101 ? -8.627 -12.583 13.142 1.00 87.44 101 TYR A C 1
ATOM 763 O O . TYR A 1 101 ? -8.488 -13.402 12.244 1.00 87.44 101 TYR A O 1
ATOM 771 N N . CYS A 1 102 ? -8.968 -12.953 14.382 1.00 87.06 102 CYS A N 1
ATOM 772 C CA . CYS A 1 102 ? -9.100 -14.359 14.795 1.00 87.06 102 CYS A CA 1
ATOM 773 C C . CYS A 1 102 ? -10.497 -14.731 15.318 1.00 87.06 102 CYS A C 1
ATOM 775 O O . CYS A 1 102 ? -10.725 -15.862 15.758 1.00 87.06 102 CYS A O 1
ATOM 777 N N . GLY A 1 103 ? -11.428 -13.773 15.351 1.00 85.06 103 GLY A N 1
ATOM 778 C CA . GLY A 1 103 ? -12.788 -13.988 15.846 1.00 85.06 103 GLY A CA 1
ATOM 779 C C . GLY A 1 103 ? -12.890 -14.266 17.351 1.00 85.06 103 GLY A C 1
ATOM 780 O O . GLY A 1 103 ? -13.925 -14.743 17.803 1.00 85.06 103 GLY A O 1
ATOM 781 N N . ASN A 1 104 ? -11.842 -14.024 18.151 1.00 84.88 104 ASN A N 1
ATOM 782 C CA . ASN A 1 104 ? -11.920 -14.217 19.603 1.00 84.88 104 ASN A CA 1
ATOM 783 C C . ASN A 1 104 ? -12.880 -13.180 20.237 1.00 84.88 104 ASN A C 1
ATOM 785 O O . ASN A 1 104 ? -12.605 -11.983 20.117 1.00 84.88 104 ASN A O 1
ATOM 789 N N . PRO A 1 105 ? -13.969 -13.594 20.919 1.00 82.88 105 PRO A N 1
ATOM 790 C CA . PRO A 1 105 ? -14.891 -12.676 21.597 1.00 82.88 105 PRO A CA 1
ATOM 791 C C . PRO A 1 105 ? -14.297 -12.027 22.855 1.00 82.88 105 PRO A C 1
ATOM 793 O O . PRO A 1 105 ? -14.755 -10.978 23.295 1.00 82.88 105 PRO A O 1
ATOM 796 N N . THR A 1 106 ? -13.258 -12.621 23.441 1.00 80.81 106 THR A N 1
ATOM 797 C CA . THR A 1 106 ? -12.601 -12.128 24.653 1.00 80.81 106 THR A CA 1
ATOM 798 C C . THR A 1 106 ? -11.476 -11.163 24.296 1.00 80.81 106 THR A C 1
ATOM 800 O O . THR A 1 106 ? -10.295 -11.488 24.397 1.00 80.81 106 THR A O 1
ATOM 803 N N . ILE A 1 107 ? -11.845 -9.965 23.855 1.00 81.69 107 ILE A N 1
ATOM 804 C CA . ILE A 1 107 ? -10.920 -8.835 23.734 1.00 81.69 107 ILE A CA 1
ATOM 805 C C . ILE A 1 107 ? -10.911 -8.033 25.038 1.00 81.69 107 ILE A C 1
ATOM 807 O O . ILE A 1 107 ? -11.953 -7.787 25.645 1.00 81.69 107 ILE A O 1
ATOM 811 N N . VAL A 1 108 ? -9.723 -7.661 25.500 1.00 84.31 108 VAL A N 1
ATOM 812 C CA . VAL A 1 108 ? -9.529 -7.049 26.817 1.00 84.31 108 VAL A CA 1
ATOM 813 C C . VAL A 1 108 ? -9.371 -5.541 26.643 1.00 84.31 108 VAL A C 1
ATOM 815 O O . VAL A 1 108 ? -8.482 -5.135 25.895 1.00 84.31 108 VAL A O 1
ATOM 818 N N . PRO A 1 109 ? -10.191 -4.703 27.306 1.00 84.75 109 PRO A N 1
ATOM 819 C CA . PRO A 1 109 ? -9.975 -3.262 27.317 1.00 84.75 109 PRO A CA 1
ATOM 820 C C . PRO A 1 109 ? -8.564 -2.927 27.806 1.00 84.75 109 PRO A C 1
ATOM 822 O O . PRO A 1 109 ? -8.101 -3.463 28.813 1.00 84.75 109 PRO A O 1
ATOM 825 N N . ALA A 1 110 ? -7.892 -2.041 27.089 1.00 80.88 110 ALA A N 1
ATOM 826 C CA . ALA A 1 110 ? -6.558 -1.561 27.397 1.00 80.88 110 ALA A CA 1
ATOM 827 C C . ALA A 1 110 ? -6.573 -0.037 27.530 1.00 80.88 110 ALA A C 1
ATOM 829 O O . ALA A 1 110 ? -7.461 0.645 27.013 1.00 80.88 110 ALA A O 1
ATOM 830 N N . GLN A 1 111 ? -5.574 0.500 28.225 1.00 73.56 111 GLN A N 1
ATOM 831 C CA . GLN A 1 111 ? -5.333 1.934 28.212 1.00 73.56 111 GLN A CA 1
ATOM 832 C C . GLN A 1 111 ? -4.685 2.309 26.879 1.00 73.56 111 GLN A C 1
ATOM 834 O O . GLN A 1 111 ? -3.731 1.662 26.444 1.00 73.56 111 GLN A O 1
ATOM 839 N N . PHE A 1 112 ? -5.223 3.335 26.228 1.00 76.75 112 PHE A N 1
ATOM 840 C CA . PHE A 1 112 ? -4.604 3.914 25.048 1.00 76.75 112 PHE A CA 1
ATOM 841 C C . PHE A 1 112 ? -3.355 4.705 25.464 1.00 76.75 112 PHE A C 1
ATOM 843 O O . PHE A 1 112 ? -3.429 5.499 26.400 1.00 76.75 112 PHE A O 1
ATOM 850 N N . SER A 1 113 ? -2.213 4.466 24.812 1.00 68.31 113 SER A N 1
ATOM 851 C CA . SER A 1 113 ? -1.005 5.281 24.992 1.00 68.31 113 SER A CA 1
ATOM 852 C C . SER A 1 113 ? -0.021 5.141 23.827 1.00 68.31 113 SER A C 1
ATOM 854 O O . SER A 1 113 ? 0.215 4.036 23.321 1.00 68.31 113 SER A O 1
ATOM 856 N N . GLY A 1 114 ? 0.587 6.261 23.425 1.00 65.44 114 GLY A N 1
ATOM 857 C CA . GLY A 1 114 ? 1.810 6.289 22.611 1.00 65.44 114 GLY A CA 1
ATOM 858 C C . GLY A 1 114 ? 1.706 5.626 21.234 1.00 65.44 114 GLY A C 1
ATOM 859 O O . GLY A 1 114 ? 2.657 4.977 20.800 1.00 65.44 114 GLY A O 1
ATOM 860 N N . ALA A 1 115 ? 0.550 5.715 20.577 1.00 74.19 115 ALA A N 1
ATOM 861 C CA . ALA A 1 115 ? 0.428 5.402 19.153 1.00 74.19 115 ALA A CA 1
ATOM 862 C C . ALA A 1 115 ? 0.525 6.697 18.339 1.00 74.19 115 ALA A C 1
ATOM 864 O O . ALA A 1 115 ? 0.180 7.757 18.842 1.00 74.19 115 ALA A O 1
ATOM 865 N N . LEU A 1 116 ? 0.949 6.628 17.081 1.00 83.69 116 LEU A N 1
ATOM 866 C CA . LEU A 1 116 ? 0.826 7.771 16.176 1.00 83.69 116 LEU A CA 1
ATOM 867 C C . LEU A 1 116 ? -0.630 7.987 15.766 1.00 83.69 116 LEU A C 1
ATOM 869 O O . LEU A 1 116 ? -1.414 7.037 15.649 1.00 83.69 116 LEU A O 1
ATOM 873 N N . LYS A 1 117 ? -0.989 9.249 15.555 1.00 88.50 117 LYS A N 1
ATOM 874 C CA . LYS A 1 117 ? -2.229 9.658 14.906 1.00 88.50 117 LYS A CA 1
ATOM 875 C C . LYS A 1 117 ? -1.988 9.651 13.392 1.00 88.50 117 LYS A C 1
ATOM 877 O O . LYS A 1 117 ? -0.973 10.188 12.955 1.00 88.50 117 LYS A O 1
ATOM 882 N N . PRO A 1 118 ? -2.870 9.038 12.586 1.00 91.44 118 PRO A N 1
ATOM 883 C CA . PRO A 1 118 ? -2.741 9.085 11.133 1.00 91.44 118 PRO A CA 1
ATOM 884 C C . PRO A 1 118 ? -2.768 10.519 10.617 1.00 91.44 118 PRO A C 1
ATOM 886 O O . PRO A 1 118 ? -3.527 11.348 11.116 1.00 91.44 118 PRO A O 1
ATOM 889 N N . ASP A 1 119 ? -1.987 10.783 9.576 1.00 91.25 119 ASP A N 1
ATOM 890 C CA . ASP A 1 119 ? -2.079 12.012 8.792 1.00 91.25 119 ASP A CA 1
ATOM 891 C C . ASP A 1 119 ? -3.355 11.994 7.941 1.00 91.25 119 ASP A C 1
ATOM 893 O O . ASP A 1 119 ? -4.051 13.003 7.797 1.00 91.25 119 ASP A O 1
ATOM 897 N N . TYR A 1 120 ? -3.685 10.817 7.396 1.00 94.12 120 TYR A N 1
ATOM 898 C CA . TYR A 1 120 ? -4.751 10.647 6.416 1.00 94.12 120 TYR A CA 1
ATOM 899 C C . TYR A 1 120 ? -5.629 9.419 6.655 1.00 94.12 120 TYR A C 1
ATOM 901 O O . TYR A 1 120 ? -5.258 8.457 7.327 1.00 94.12 120 TYR A O 1
ATOM 909 N N . VAL A 1 121 ? -6.802 9.427 6.028 1.00 94.88 121 VAL A N 1
ATOM 910 C CA . VAL A 1 121 ? -7.713 8.285 5.961 1.00 94.88 121 VAL A CA 1
ATOM 911 C C . VAL A 1 121 ? -8.398 8.223 4.603 1.00 94.88 121 VAL A C 1
ATOM 913 O O . VAL A 1 121 ? -8.683 9.255 3.995 1.00 94.88 121 VAL A O 1
ATOM 916 N N . ILE A 1 122 ? -8.686 7.012 4.131 1.00 95.12 122 ILE A N 1
ATOM 917 C CA . ILE A 1 122 ? -9.703 6.788 3.097 1.00 95.12 122 ILE A CA 1
ATOM 918 C C . ILE A 1 122 ? -10.970 6.297 3.814 1.00 95.12 122 ILE A C 1
ATOM 920 O O . ILE A 1 122 ? -10.959 5.193 4.348 1.00 95.12 122 ILE A O 1
ATOM 924 N N . PRO A 1 123 ? -12.061 7.077 3.882 1.00 93.75 123 PRO A N 1
ATOM 925 C CA . PRO A 1 123 ? -13.250 6.669 4.627 1.00 93.75 123 PRO A CA 1
ATOM 926 C C . PRO A 1 123 ? -13.945 5.436 4.035 1.00 93.75 123 PRO A C 1
ATOM 928 O O . PRO A 1 123 ? -13.977 5.241 2.816 1.00 93.75 123 PRO A O 1
ATOM 931 N N . PHE A 1 124 ? -14.598 4.639 4.887 1.00 92.56 124 PHE A N 1
ATOM 932 C CA . PHE A 1 124 ? -15.514 3.597 4.419 1.00 92.56 124 PHE A CA 1
ATOM 933 C C . PHE A 1 124 ? -16.645 4.201 3.575 1.00 92.56 124 PHE A C 1
ATOM 935 O O . PHE A 1 124 ? -17.420 5.036 4.036 1.00 92.56 124 PHE A O 1
ATOM 942 N N . LYS A 1 125 ? -16.764 3.734 2.330 1.00 89.94 125 LYS A N 1
ATOM 943 C CA . LYS A 1 125 ? -17.806 4.172 1.384 1.00 89.94 125 LYS A CA 1
ATOM 944 C C . LYS A 1 125 ? -19.105 3.389 1.451 1.00 89.94 125 LYS A C 1
ATOM 946 O O . LYS A 1 125 ? -20.116 3.845 0.931 1.00 89.94 125 LYS A O 1
ATOM 951 N N . MET A 1 126 ? -19.041 2.189 2.005 1.00 89.44 126 MET A N 1
ATOM 952 C CA . MET A 1 126 ? -20.182 1.300 2.145 1.00 89.44 126 MET A CA 1
ATOM 953 C C . MET A 1 126 ? -20.336 0.948 3.611 1.00 89.44 126 MET A C 1
ATOM 955 O O . MET A 1 126 ? -19.341 0.866 4.328 1.00 89.44 126 MET A O 1
ATOM 959 N N . ASN A 1 127 ? -21.574 0.759 4.044 1.00 89.88 127 ASN A N 1
ATOM 960 C CA . ASN A 1 127 ? -21.874 0.242 5.374 1.00 89.88 127 ASN A CA 1
ATOM 961 C C . ASN A 1 127 ? -21.781 -1.297 5.392 1.00 89.88 127 ASN A C 1
ATOM 963 O O . ASN A 1 127 ? -21.569 -1.947 4.363 1.00 89.88 127 ASN A O 1
ATOM 967 N N . LYS A 1 128 ? -21.957 -1.885 6.580 1.00 89.38 128 LYS A N 1
ATOM 968 C CA . LYS A 1 128 ? -21.887 -3.337 6.782 1.00 89.38 128 LYS A CA 1
ATOM 969 C C . LYS A 1 128 ? -22.896 -4.104 5.922 1.00 89.38 128 LYS A C 1
ATOM 971 O O . LYS A 1 128 ? -22.521 -5.098 5.307 1.00 89.38 128 LYS A O 1
ATOM 976 N N . ASP A 1 129 ? -24.137 -3.635 5.829 1.00 90.75 129 ASP A N 1
ATOM 977 C CA . ASP A 1 129 ? -25.197 -4.322 5.081 1.00 90.75 129 ASP A CA 1
ATOM 978 C C . ASP A 1 129 ? -24.900 -4.355 3.575 1.00 90.75 129 ASP A C 1
ATOM 980 O O . ASP A 1 129 ? -25.108 -5.365 2.900 1.00 90.75 129 ASP A O 1
ATOM 984 N N . GLU A 1 130 ? -24.345 -3.267 3.041 1.00 93.12 130 GLU A N 1
ATOM 985 C CA . GLU A 1 130 ? -23.883 -3.193 1.656 1.00 93.12 130 GLU A CA 1
ATOM 986 C C . GLU A 1 130 ? -22.691 -4.118 1.390 1.00 93.12 130 GLU A C 1
ATOM 988 O O . GLU A 1 130 ? -22.645 -4.763 0.338 1.00 93.12 130 GLU A O 1
ATOM 993 N N . ALA A 1 131 ? -21.750 -4.216 2.333 1.00 91.81 131 ALA A N 1
ATOM 994 C CA . ALA A 1 131 ? -20.617 -5.129 2.232 1.00 91.81 131 ALA A CA 1
ATOM 995 C C . ALA A 1 131 ? -21.078 -6.600 2.240 1.00 91.81 131 ALA A C 1
ATOM 997 O O . ALA A 1 131 ? -20.676 -7.369 1.366 1.00 91.81 131 ALA A O 1
ATOM 998 N N . ILE A 1 132 ? -21.996 -6.964 3.148 1.00 90.88 132 ILE A N 1
ATOM 999 C CA . ILE A 1 132 ? -22.647 -8.287 3.202 1.00 90.88 132 ILE A CA 1
ATOM 1000 C C . ILE A 1 132 ? -23.328 -8.599 1.871 1.00 90.88 132 ILE A C 1
ATOM 1002 O O . ILE A 1 132 ? -23.137 -9.678 1.308 1.00 90.88 132 ILE A O 1
ATOM 1006 N N . LYS A 1 133 ? -24.103 -7.647 1.340 1.00 91.56 133 LYS A N 1
ATOM 1007 C CA . LYS A 1 133 ? -24.807 -7.822 0.070 1.00 91.56 133 LYS A CA 1
ATOM 1008 C C . LYS A 1 133 ? -23.832 -8.072 -1.079 1.00 91.56 133 LYS A C 1
ATOM 1010 O O . LYS A 1 133 ? -24.000 -9.048 -1.802 1.00 91.56 133 LYS A O 1
ATOM 1015 N N . LYS A 1 134 ? -22.792 -7.244 -1.221 1.00 91.88 134 LYS A N 1
ATOM 1016 C CA . LYS A 1 134 ? -21.780 -7.411 -2.277 1.00 91.88 134 LYS A CA 1
ATOM 1017 C C . LYS A 1 134 ? -21.034 -8.737 -2.165 1.00 91.88 134 LYS A C 1
ATOM 1019 O O . LYS A 1 134 ? -20.766 -9.361 -3.189 1.00 91.88 134 LYS A O 1
ATOM 1024 N N . LEU A 1 135 ? -20.715 -9.173 -0.948 1.00 89.38 135 LEU A N 1
ATOM 1025 C CA . LEU A 1 135 ? -20.048 -10.453 -0.720 1.00 89.38 135 LEU A CA 1
ATOM 1026 C C . LEU A 1 135 ? -20.961 -11.635 -1.079 1.00 89.38 135 LEU A C 1
ATOM 1028 O O . LEU A 1 135 ? -20.536 -12.553 -1.777 1.00 89.38 135 LEU A O 1
ATOM 1032 N N . SER A 1 136 ? -22.232 -11.574 -0.676 1.00 87.62 136 SER A N 1
ATOM 1033 C CA . SER A 1 136 ? -23.254 -12.565 -1.033 1.00 87.62 136 SER A CA 1
ATOM 1034 C C . SER A 1 136 ? -23.461 -12.650 -2.551 1.00 87.62 136 SER A C 1
ATOM 1036 O O . SER A 1 136 ? -23.442 -13.742 -3.123 1.00 87.62 136 SER A O 1
ATOM 1038 N N . ASP A 1 137 ? -23.568 -11.501 -3.225 1.00 90.06 137 ASP A N 1
ATOM 1039 C CA . ASP A 1 137 ? -23.689 -11.421 -4.684 1.00 90.06 137 ASP A CA 1
ATOM 1040 C C . ASP A 1 137 ? -22.445 -12.006 -5.377 1.00 90.06 137 ASP A C 1
ATOM 1042 O O . ASP A 1 137 ? -22.571 -12.734 -6.363 1.00 90.06 137 ASP A O 1
ATOM 1046 N N . PHE A 1 138 ? -21.245 -11.759 -4.837 1.00 88.75 138 PHE A N 1
ATOM 1047 C CA . PHE A 1 138 ? -19.999 -12.342 -5.340 1.00 88.75 138 PHE A CA 1
ATOM 1048 C C . PHE A 1 138 ? -19.950 -13.867 -5.181 1.00 88.75 138 PHE A C 1
ATOM 1050 O O . PHE A 1 138 ? -19.423 -14.555 -6.054 1.00 88.75 138 PHE A O 1
ATOM 1057 N N . TYR A 1 139 ? -20.492 -14.419 -4.095 1.00 87.62 139 TYR A N 1
ATOM 1058 C CA . TYR A 1 139 ? -20.601 -15.870 -3.898 1.00 87.62 139 TYR A CA 1
ATOM 1059 C C . TYR A 1 139 ? -21.671 -16.519 -4.786 1.00 87.62 139 TYR A C 1
ATOM 1061 O O . TYR A 1 139 ? -21.579 -17.715 -5.094 1.00 87.62 139 TYR A O 1
ATOM 1069 N N . GLY A 1 140 ? -22.648 -15.734 -5.245 1.00 84.44 140 GLY A N 1
ATOM 1070 C CA . GLY A 1 140 ? -23.671 -16.151 -6.194 1.00 84.44 140 GLY A CA 1
ATOM 1071 C C . GLY A 1 140 ? -23.079 -16.807 -7.447 1.00 84.44 140 GLY A C 1
ATOM 1072 O O . GLY A 1 140 ? -22.150 -16.303 -8.072 1.00 84.44 140 GLY A O 1
ATOM 1073 N N . GLY A 1 141 ? -23.614 -17.971 -7.825 1.00 82.62 141 GLY A N 1
ATOM 1074 C CA . GLY A 1 141 ? -23.231 -18.657 -9.065 1.00 82.62 141 GLY A CA 1
ATOM 1075 C C . GLY A 1 141 ? -21.894 -19.408 -9.034 1.00 82.62 141 GLY A C 1
ATOM 1076 O O . GLY A 1 141 ? -21.458 -19.877 -10.082 1.00 82.62 141 GLY A O 1
ATOM 1077 N N . LYS A 1 142 ? -21.247 -19.572 -7.868 1.00 88.06 142 LYS A N 1
ATOM 1078 C CA . LYS A 1 142 ? -20.015 -20.373 -7.720 1.00 88.06 142 LYS A CA 1
ATOM 1079 C C . LYS A 1 142 ? -20.333 -21.808 -7.247 1.00 88.06 142 LYS A C 1
ATOM 1081 O O . LYS A 1 142 ? -20.524 -22.026 -6.045 1.00 88.06 142 LYS A O 1
ATOM 1086 N N . PRO A 1 143 ? -20.380 -22.814 -8.150 1.00 83.38 143 PRO A N 1
ATOM 1087 C CA . PRO A 1 143 ? -20.783 -24.180 -7.797 1.00 83.38 143 PRO A CA 1
ATOM 1088 C C . PRO A 1 143 ? -19.754 -24.913 -6.924 1.00 83.38 143 PRO A C 1
ATOM 1090 O O . PRO A 1 143 ? -20.135 -25.789 -6.161 1.00 83.38 143 PRO A O 1
ATOM 1093 N N . LEU A 1 144 ? -18.473 -24.536 -7.003 1.00 87.88 144 LEU A N 1
ATOM 1094 C CA . LEU A 1 144 ? -17.383 -25.145 -6.227 1.00 87.88 144 LEU A CA 1
ATOM 1095 C C . LEU A 1 144 ? -17.133 -24.468 -4.869 1.00 87.88 144 LEU A C 1
ATOM 1097 O O . LEU A 1 144 ? -16.240 -24.890 -4.142 1.00 87.88 144 LEU A O 1
ATOM 1101 N N . LEU A 1 145 ? -17.874 -23.406 -4.532 1.00 83.88 145 LEU A N 1
ATOM 1102 C CA . LEU A 1 145 ? -17.727 -22.731 -3.244 1.00 83.88 145 LEU A CA 1
ATOM 1103 C C . LEU A 1 145 ? -18.377 -23.594 -2.146 1.00 83.88 145 LEU A C 1
ATOM 1105 O O . LEU A 1 145 ? -19.587 -23.835 -2.257 1.00 83.88 145 LEU A O 1
ATOM 1109 N N . PRO A 1 146 ? -17.622 -24.035 -1.116 1.00 83.81 146 PRO A N 1
ATOM 1110 C CA . PRO A 1 146 ? -18.169 -24.838 -0.028 1.00 83.81 146 PRO A CA 1
ATOM 1111 C C . PRO A 1 146 ? -19.320 -24.123 0.679 1.00 83.81 146 PRO A C 1
ATOM 1113 O O . PRO A 1 146 ? -19.289 -22.903 0.850 1.00 83.81 146 PRO A O 1
ATOM 1116 N N . ASP A 1 147 ? -20.316 -24.888 1.121 1.00 78.38 147 ASP A N 1
ATOM 1117 C CA . ASP A 1 147 ? -21.539 -24.326 1.704 1.00 78.38 147 ASP A CA 1
ATOM 1118 C C . ASP A 1 147 ? -21.275 -23.518 2.983 1.00 78.38 147 ASP A C 1
ATOM 1120 O O . ASP A 1 147 ? -21.948 -22.515 3.202 1.00 78.38 147 ASP A O 1
ATOM 1124 N N . ALA A 1 148 ? -20.212 -23.839 3.731 1.00 75.50 148 ALA A N 1
ATOM 1125 C CA . ALA A 1 148 ? -19.761 -23.072 4.897 1.00 75.50 148 ALA A CA 1
ATOM 1126 C C . ALA A 1 148 ? -19.517 -21.574 4.605 1.00 75.50 148 ALA A C 1
ATOM 1128 O O . ALA A 1 148 ? -19.686 -20.739 5.485 1.00 75.50 148 ALA A O 1
ATOM 1129 N N . PHE A 1 149 ? -19.170 -21.207 3.365 1.00 72.44 149 PHE A N 1
ATOM 1130 C CA . PHE A 1 149 ? -19.010 -19.804 2.955 1.00 72.44 149 PHE A CA 1
ATOM 1131 C C . PHE A 1 149 ? -20.328 -19.147 2.514 1.00 72.44 149 PHE A C 1
ATOM 1133 O O . PHE A 1 149 ? -20.415 -17.925 2.438 1.00 72.44 149 PHE A O 1
ATOM 1140 N N . LYS A 1 150 ? -21.350 -19.945 2.186 1.00 69.69 150 LYS A N 1
ATOM 1141 C CA . LYS A 1 150 ? -22.676 -19.481 1.740 1.00 69.69 150 LYS A CA 1
ATOM 1142 C C . LYS A 1 150 ? -23.670 -19.345 2.893 1.00 69.69 150 LYS A C 1
ATOM 1144 O O . LYS A 1 150 ? -24.702 -18.693 2.731 1.00 69.69 150 LYS A O 1
ATOM 1149 N N . GLU A 1 151 ? -23.395 -19.968 4.036 1.00 69.75 151 GLU A N 1
ATOM 1150 C CA . GLU A 1 151 ? -24.236 -19.865 5.225 1.00 69.75 151 GLU A CA 1
ATOM 1151 C C . GLU A 1 151 ? -24.277 -18.417 5.743 1.00 69.75 151 GLU A C 1
ATOM 1153 O O . GLU A 1 151 ? -23.251 -17.814 6.061 1.00 69.75 151 GLU A O 1
ATOM 1158 N N . ARG A 1 152 ? -25.490 -17.846 5.836 1.00 61.41 152 ARG A N 1
ATOM 1159 C CA . ARG A 1 152 ? -25.705 -16.431 6.202 1.00 61.41 152 ARG A CA 1
ATOM 1160 C C . ARG A 1 152 ? -25.051 -16.036 7.523 1.00 61.41 152 ARG A C 1
ATOM 1162 O O . ARG A 1 152 ? -24.511 -14.939 7.606 1.00 61.41 152 ARG A O 1
ATOM 1169 N N . ASN A 1 153 ? -25.054 -16.937 8.508 1.00 62.47 153 ASN A N 1
ATOM 1170 C CA . ASN A 1 153 ? -24.486 -16.666 9.828 1.00 62.47 153 ASN A CA 1
ATOM 1171 C C . ASN A 1 153 ? -22.995 -16.307 9.767 1.00 62.47 153 ASN A C 1
ATOM 1173 O O . ASN A 1 153 ? -22.538 -15.554 10.613 1.00 62.47 153 ASN A O 1
ATOM 1177 N N . HIS A 1 154 ? -22.253 -16.792 8.766 1.00 72.06 154 HIS A N 1
ATOM 1178 C CA . HIS A 1 154 ? -20.841 -16.452 8.608 1.00 72.06 154 HIS A CA 1
ATOM 1179 C C . HIS A 1 154 ? -20.637 -15.158 7.824 1.00 72.06 154 HIS A C 1
ATOM 1181 O O . HIS A 1 154 ? -19.787 -14.358 8.184 1.00 72.06 154 HIS A O 1
ATOM 1187 N N . ILE A 1 155 ? -21.441 -14.883 6.796 1.00 76.06 155 ILE A N 1
ATOM 1188 C CA . ILE A 1 155 ? -21.319 -13.634 6.021 1.00 76.06 155 ILE A CA 1
ATOM 1189 C C . ILE A 1 155 ? -21.609 -12.407 6.911 1.00 76.06 155 ILE A C 1
ATOM 1191 O O . ILE A 1 155 ? -20.983 -11.359 6.755 1.00 76.06 155 ILE A O 1
ATOM 1195 N N . GLU A 1 156 ? -22.515 -12.543 7.884 1.00 79.50 156 GLU A N 1
ATOM 1196 C CA . GLU A 1 156 ? -22.854 -11.488 8.848 1.00 79.50 156 GLU A CA 1
ATOM 1197 C C . GLU A 1 156 ? -21.711 -11.136 9.820 1.00 79.50 156 GLU A C 1
ATOM 1199 O O . GLU A 1 156 ? -21.712 -10.039 10.392 1.00 79.50 156 GLU A O 1
ATOM 1204 N N . ASP A 1 157 ? -20.698 -11.997 9.959 1.00 82.25 157 ASP A N 1
ATOM 1205 C CA . ASP A 1 157 ? -19.519 -11.757 10.802 1.00 82.25 157 ASP A CA 1
ATOM 1206 C C . ASP A 1 157 ? -18.497 -10.805 10.164 1.00 82.25 157 ASP A C 1
ATOM 1208 O O . ASP A 1 157 ? -17.462 -10.512 10.771 1.00 82.25 157 ASP A O 1
ATOM 1212 N N . ILE A 1 158 ? -18.781 -10.280 8.966 1.00 88.19 158 ILE A N 1
ATOM 1213 C CA . ILE A 1 158 ? -17.919 -9.303 8.304 1.00 88.19 158 ILE A CA 1
ATOM 1214 C C . ILE A 1 158 ? -17.729 -8.048 9.174 1.00 88.19 158 ILE A C 1
ATOM 1216 O O . ILE A 1 158 ? -18.671 -7.516 9.780 1.00 88.19 158 ILE A O 1
ATOM 1220 N N . LYS A 1 159 ? -16.491 -7.558 9.233 1.00 88.75 159 LYS A N 1
ATOM 1221 C CA . LYS A 1 159 ? -16.086 -6.401 10.039 1.00 88.75 159 LYS A CA 1
ATOM 1222 C C . LYS A 1 159 ? -15.308 -5.408 9.197 1.00 88.75 159 LYS A C 1
ATOM 1224 O O . LYS A 1 159 ? -14.414 -5.794 8.452 1.00 88.75 159 LYS A O 1
ATOM 1229 N N . GLY A 1 160 ? -15.636 -4.130 9.356 1.00 91.75 160 GLY A N 1
ATOM 1230 C CA . GLY A 1 160 ? -14.838 -3.040 8.814 1.00 91.75 160 GLY A CA 1
ATOM 1231 C C . GLY A 1 160 ? -13.694 -2.720 9.770 1.00 91.75 160 GLY A C 1
ATOM 1232 O O . GLY A 1 160 ? -13.932 -2.459 10.953 1.00 91.75 160 GLY A O 1
ATOM 1233 N N . VAL A 1 161 ? -12.469 -2.766 9.257 1.00 93.19 161 VAL A N 1
ATOM 1234 C CA . VAL A 1 161 ? -11.250 -2.415 9.982 1.00 93.19 161 VAL A CA 1
ATOM 1235 C C . VAL A 1 161 ? -10.457 -1.388 9.186 1.00 93.19 161 VAL A C 1
ATOM 1237 O O . VAL A 1 161 ? -10.211 -1.578 7.999 1.00 93.19 161 VAL A O 1
ATOM 1240 N N . TYR A 1 162 ? -10.041 -0.309 9.836 1.00 94.56 162 TYR A N 1
ATOM 1241 C CA . TYR A 1 162 ? -8.995 0.559 9.319 1.00 94.56 162 TYR A CA 1
ATOM 1242 C C . TYR A 1 162 ? -7.636 -0.065 9.598 1.00 94.56 162 TYR A C 1
ATOM 1244 O O . TYR A 1 162 ? -7.272 -0.305 10.749 1.00 94.56 162 TYR A O 1
ATOM 1252 N N . VAL A 1 163 ? -6.895 -0.328 8.532 1.00 94.81 163 VAL A N 1
ATOM 1253 C CA . VAL A 1 163 ? -5.559 -0.909 8.593 1.00 94.81 163 VAL A CA 1
ATOM 1254 C C . VAL A 1 163 ? -4.532 0.221 8.538 1.00 94.81 163 VAL A C 1
ATOM 1256 O O . VAL A 1 163 ? -4.696 1.138 7.723 1.00 94.81 163 VAL A O 1
ATOM 1259 N N . PRO A 1 164 ? -3.498 0.195 9.396 1.00 94.56 164 PRO A N 1
ATOM 1260 C CA . PRO A 1 164 ? -2.406 1.154 9.351 1.00 94.56 164 PRO A CA 1
ATOM 1261 C C . PRO A 1 164 ? -1.566 0.937 8.094 1.00 94.56 164 PRO A C 1
ATOM 1263 O O . PRO A 1 164 ? -1.138 -0.180 7.828 1.00 94.56 164 PRO A O 1
ATOM 1266 N N . PHE A 1 165 ? -1.290 2.002 7.350 1.00 95.00 165 PHE A N 1
ATOM 1267 C CA . PHE A 1 165 ? -0.391 1.988 6.201 1.00 95.00 165 PHE A CA 1
ATOM 1268 C C . PHE A 1 165 ? 0.638 3.110 6.296 1.00 95.00 165 PHE A C 1
ATOM 1270 O O . PHE A 1 165 ? 0.310 4.254 6.616 1.00 95.00 165 PHE A O 1
ATOM 1277 N N . TRP A 1 166 ? 1.871 2.777 5.942 1.00 94.88 166 TRP A N 1
ATOM 1278 C CA . TRP A 1 166 ? 2.938 3.712 5.628 1.00 94.88 166 TRP A CA 1
ATOM 1279 C C . TRP A 1 166 ? 2.914 3.993 4.126 1.00 94.88 166 TRP A C 1
ATOM 1281 O O . TRP A 1 166 ? 2.915 3.070 3.313 1.00 94.88 166 TRP A O 1
ATOM 1291 N N . LEU A 1 167 ? 2.875 5.266 3.745 1.00 94.38 167 LEU A N 1
ATOM 1292 C CA . LEU A 1 167 ? 2.849 5.702 2.352 1.00 94.38 167 LEU A CA 1
ATOM 1293 C C . LEU A 1 167 ? 4.149 6.437 2.038 1.00 94.38 167 LEU A C 1
ATOM 1295 O O . LEU A 1 167 ? 4.357 7.546 2.526 1.00 94.38 167 LEU A O 1
ATOM 1299 N N . TYR A 1 168 ? 5.006 5.814 1.234 1.00 93.25 168 TYR A N 1
ATOM 1300 C CA . TYR A 1 168 ? 6.343 6.311 0.923 1.00 93.25 168 TYR A CA 1
ATOM 1301 C C . TYR A 1 168 ? 6.325 7.109 -0.377 1.00 93.25 168 TYR A C 1
ATOM 1303 O O . TYR A 1 168 ? 6.006 6.577 -1.447 1.00 93.25 168 TYR A O 1
ATOM 1311 N N . ASP A 1 169 ? 6.719 8.368 -0.274 1.00 92.75 169 ASP A N 1
ATOM 1312 C CA . ASP A 1 169 ? 7.108 9.206 -1.395 1.00 92.75 169 ASP A CA 1
ATOM 1313 C C . ASP A 1 169 ? 8.615 9.070 -1.611 1.00 92.75 169 ASP A C 1
ATOM 1315 O O . ASP A 1 169 ? 9.406 8.972 -0.665 1.00 92.75 169 ASP A O 1
ATOM 1319 N N . GLY A 1 170 ? 9.030 9.047 -2.869 1.00 90.19 170 GLY A N 1
ATOM 1320 C CA . GLY A 1 170 ? 10.441 8.923 -3.177 1.00 90.19 170 GLY A CA 1
ATOM 1321 C C . GLY A 1 170 ? 10.750 9.043 -4.651 1.00 90.19 170 GLY A C 1
ATOM 1322 O O . GLY A 1 170 ? 9.886 8.993 -5.525 1.00 90.19 170 GLY A O 1
ATOM 1323 N N . THR A 1 171 ? 12.036 9.147 -4.932 1.00 92.88 171 THR A N 1
ATOM 1324 C CA . THR A 1 171 ? 12.565 9.332 -6.270 1.00 92.88 171 THR A CA 1
ATOM 1325 C C . THR A 1 171 ? 13.638 8.286 -6.545 1.00 92.88 171 THR A C 1
ATOM 1327 O O . THR A 1 171 ? 14.594 8.134 -5.788 1.00 92.88 171 THR A O 1
ATOM 1330 N N . ALA A 1 172 ? 13.498 7.550 -7.643 1.00 91.31 172 ALA A N 1
ATOM 1331 C CA . ALA A 1 172 ? 14.474 6.571 -8.092 1.00 91.31 172 ALA A CA 1
ATOM 1332 C C . ALA A 1 172 ? 15.292 7.125 -9.256 1.00 91.31 172 ALA A C 1
ATOM 1334 O O . ALA A 1 172 ? 14.759 7.348 -10.344 1.00 91.31 172 ALA A O 1
ATOM 1335 N N . ASP A 1 173 ? 16.593 7.285 -9.051 1.00 89.19 173 ASP A N 1
ATOM 1336 C CA . ASP A 1 173 ? 17.539 7.597 -10.115 1.00 89.19 173 ASP A CA 1
ATOM 1337 C C . ASP A 1 173 ? 18.076 6.290 -10.700 1.00 89.19 173 ASP A C 1
ATOM 1339 O O . ASP A 1 173 ? 18.642 5.442 -10.000 1.00 89.19 173 ASP A O 1
ATOM 1343 N N . VAL A 1 174 ? 17.859 6.109 -11.999 1.00 89.50 174 VAL A N 1
ATOM 1344 C CA . VAL A 1 174 ? 18.105 4.855 -12.704 1.00 89.50 174 VAL A CA 1
ATOM 1345 C C . VAL A 1 174 ? 19.190 5.043 -13.752 1.00 89.50 174 VAL A C 1
ATOM 1347 O O . VAL A 1 174 ? 19.100 5.924 -14.603 1.00 89.50 174 VAL A O 1
ATOM 1350 N N . ASP A 1 175 ? 20.178 4.152 -13.739 1.00 89.88 175 ASP A N 1
ATOM 1351 C CA . ASP A 1 175 ? 21.146 3.942 -14.812 1.00 89.88 175 ASP A CA 1
ATOM 1352 C C . ASP A 1 175 ? 21.170 2.452 -15.172 1.00 89.88 175 ASP A C 1
ATOM 1354 O O . ASP A 1 175 ? 21.649 1.596 -14.417 1.00 89.88 175 ASP A O 1
ATOM 1358 N N . MET A 1 176 ? 20.648 2.137 -16.356 1.00 89.19 176 MET A N 1
ATOM 1359 C CA . MET A 1 176 ? 20.604 0.781 -16.881 1.00 89.19 176 MET A CA 1
ATOM 1360 C C . MET A 1 176 ? 21.301 0.679 -18.229 1.00 89.19 176 MET A C 1
ATOM 1362 O O . MET A 1 176 ? 21.137 1.510 -19.126 1.00 89.19 176 MET A O 1
ATOM 1366 N N . ALA A 1 177 ? 22.036 -0.419 -18.388 1.00 91.56 177 ALA A N 1
ATOM 1367 C CA . ALA A 1 177 ? 22.638 -0.807 -19.650 1.00 91.56 177 ALA A CA 1
ATOM 1368 C C . ALA A 1 177 ? 22.062 -2.143 -20.110 1.00 91.56 177 ALA A C 1
ATOM 1370 O O . ALA A 1 177 ? 21.964 -3.094 -19.328 1.00 91.56 177 ALA A O 1
ATOM 1371 N N . PHE A 1 178 ? 21.751 -2.240 -21.397 1.00 92.69 178 PHE A N 1
ATOM 1372 C CA . PHE A 1 178 ? 21.252 -3.449 -22.031 1.00 92.69 178 PHE A CA 1
ATOM 1373 C C . PHE A 1 178 ? 22.078 -3.788 -23.267 1.00 92.69 178 PHE A C 1
ATOM 1375 O O . PHE A 1 178 ? 22.619 -2.916 -23.945 1.00 92.69 178 PHE A O 1
ATOM 1382 N N . ARG A 1 179 ? 22.124 -5.077 -23.594 1.00 96.31 179 ARG A N 1
ATOM 1383 C CA . ARG A 1 179 ? 22.509 -5.549 -24.920 1.00 96.31 179 ARG A CA 1
ATOM 1384 C C . ARG A 1 179 ? 21.237 -5.875 -25.687 1.00 96.31 179 ARG A C 1
ATOM 1386 O O . ARG A 1 179 ? 20.513 -6.789 -25.290 1.00 96.31 179 ARG A O 1
ATOM 1393 N N . GLY A 1 180 ? 20.984 -5.130 -26.756 1.00 96.50 180 GLY A N 1
ATOM 1394 C CA . GLY A 1 180 ? 19.915 -5.417 -27.705 1.00 96.50 180 GLY A CA 1
ATOM 1395 C C . GLY A 1 180 ? 20.453 -6.134 -28.936 1.00 96.50 180 GLY A C 1
ATOM 1396 O O . GLY A 1 180 ? 21.594 -5.889 -29.334 1.00 96.50 180 GLY A O 1
ATOM 1397 N N . THR A 1 181 ? 19.648 -6.995 -29.555 1.00 97.50 181 THR A N 1
ATOM 1398 C CA . THR A 1 181 ? 19.979 -7.555 -30.874 1.00 97.50 181 THR A CA 1
ATOM 1399 C C . THR A 1 181 ? 18.855 -7.353 -31.873 1.00 97.50 181 THR A C 1
ATOM 1401 O O . THR A 1 181 ? 17.678 -7.430 -31.520 1.00 97.50 181 THR A O 1
ATOM 1404 N N . ILE A 1 182 ? 19.231 -7.132 -33.129 1.00 97.31 182 ILE A N 1
ATOM 1405 C CA . ILE A 1 182 ? 18.337 -7.213 -34.285 1.00 97.31 182 ILE A CA 1
ATOM 1406 C C . ILE A 1 182 ? 18.948 -8.263 -35.207 1.00 97.31 182 ILE A C 1
ATOM 1408 O O . ILE A 1 182 ? 20.140 -8.225 -35.493 1.00 97.31 182 ILE A O 1
ATOM 1412 N N . SER A 1 183 ? 18.146 -9.239 -35.617 1.00 96.00 183 SER A N 1
ATOM 1413 C CA . SER A 1 183 ? 18.597 -10.345 -36.464 1.00 96.00 183 SER A CA 1
ATOM 1414 C C . SER A 1 183 ? 17.709 -10.421 -37.688 1.00 96.00 183 SER A C 1
ATOM 1416 O O . SER A 1 183 ? 16.497 -10.570 -37.552 1.00 96.00 183 SER A O 1
ATOM 1418 N N . HIS A 1 184 ? 18.304 -10.344 -38.869 1.00 95.81 184 HIS A N 1
ATOM 1419 C CA . HIS A 1 184 ? 17.614 -10.531 -40.138 1.00 95.81 184 HIS A CA 1
ATOM 1420 C C . HIS A 1 184 ? 18.317 -11.627 -40.934 1.00 95.81 184 HIS A C 1
ATOM 1422 O O . HIS A 1 184 ? 19.506 -11.887 -40.747 1.00 95.81 184 HIS A O 1
ATOM 1428 N N . SER A 1 185 ? 17.560 -12.329 -41.773 1.00 96.06 185 SER A N 1
ATOM 1429 C CA . SER A 1 185 ? 18.099 -13.396 -42.614 1.00 96.06 185 SER A CA 1
ATOM 1430 C C . SER A 1 185 ? 17.746 -13.142 -44.067 1.00 96.06 185 SER A C 1
ATOM 1432 O O . SER A 1 185 ? 16.605 -12.798 -44.376 1.00 96.06 185 SER A O 1
ATOM 1434 N N . HIS A 1 186 ? 18.712 -13.343 -44.952 1.00 95.25 186 HIS A N 1
ATOM 1435 C CA . HIS A 1 186 ? 18.530 -13.267 -46.396 1.00 95.25 186 HIS A CA 1
ATOM 1436 C C . HIS A 1 186 ? 19.227 -14.444 -47.075 1.00 95.25 186 HIS A C 1
ATOM 1438 O O . HIS A 1 186 ? 20.022 -15.169 -46.472 1.00 95.25 186 HIS A O 1
ATOM 1444 N N . ARG A 1 187 ? 18.865 -14.690 -48.334 1.00 96.00 187 ARG A N 1
ATOM 1445 C CA . ARG A 1 187 ? 19.430 -15.784 -49.120 1.00 96.00 187 ARG A CA 1
ATOM 1446 C C . ARG A 1 187 ? 20.550 -15.252 -50.007 1.00 96.00 187 ARG A C 1
ATOM 1448 O O . ARG A 1 187 ? 20.325 -14.322 -50.775 1.00 96.00 187 ARG A O 1
ATOM 1455 N N . GLU A 1 188 ? 21.717 -15.877 -49.932 1.00 94.44 188 GLU A N 1
ATOM 1456 C CA . GLU A 1 188 ? 22.856 -15.632 -50.819 1.00 94.44 188 GLU A CA 1
ATOM 1457 C C . GLU A 1 188 ? 23.196 -16.943 -51.537 1.00 94.44 188 GLU A C 1
ATOM 1459 O O . GLU A 1 188 ? 23.823 -17.844 -50.979 1.00 94.44 188 GLU A O 1
ATOM 1464 N N . GLY A 1 189 ? 22.706 -17.083 -52.774 1.00 93.69 189 GLY A N 1
ATOM 1465 C CA . GLY A 1 189 ? 22.806 -18.328 -53.540 1.00 93.69 189 GLY A CA 1
ATOM 1466 C C . GLY A 1 189 ? 22.090 -19.494 -52.847 1.00 93.69 189 GLY A C 1
ATOM 1467 O O . GLY A 1 189 ? 20.875 -19.453 -52.622 1.00 93.69 189 GLY A O 1
ATOM 1468 N N . ASP A 1 190 ? 22.856 -20.526 -52.495 1.00 94.19 190 ASP A N 1
ATOM 1469 C CA . ASP A 1 190 ? 22.367 -21.713 -51.784 1.00 94.19 190 ASP A CA 1
ATOM 1470 C C . ASP A 1 190 ? 22.423 -21.579 -50.255 1.00 94.19 190 ASP A C 1
ATOM 1472 O O . ASP A 1 190 ? 21.932 -22.454 -49.541 1.00 94.19 190 ASP A O 1
ATOM 1476 N N . TYR A 1 191 ? 22.970 -20.476 -49.736 1.00 94.12 191 TYR A N 1
ATOM 1477 C CA . TYR A 1 191 ? 23.101 -20.234 -48.304 1.00 94.12 191 TYR A CA 1
ATOM 1478 C C . TYR A 1 191 ? 21.988 -19.321 -47.780 1.00 94.12 191 TYR A C 1
ATOM 1480 O O . TYR A 1 191 ? 21.596 -18.340 -48.415 1.00 94.12 191 TYR A O 1
ATOM 1488 N N . THR A 1 192 ? 21.496 -19.614 -46.575 1.00 95.38 192 THR A N 1
ATOM 1489 C CA . THR A 1 192 ? 20.764 -18.644 -45.752 1.00 95.38 192 THR A CA 1
ATOM 1490 C C . THR A 1 192 ? 21.759 -17.997 -44.803 1.00 95.38 192 THR A C 1
ATOM 1492 O O . THR A 1 192 ? 22.334 -18.673 -43.952 1.00 95.38 192 THR A O 1
ATOM 1495 N N . VAL A 1 193 ? 21.970 -16.694 -44.963 1.00 95.62 193 VAL A N 1
ATOM 1496 C CA . VAL A 1 193 ? 22.865 -15.907 -44.117 1.00 95.62 193 VAL A CA 1
ATOM 1497 C C . VAL A 1 193 ? 22.014 -15.164 -43.095 1.00 95.62 193 VAL A C 1
ATOM 1499 O O . VAL A 1 193 ? 21.089 -14.441 -43.459 1.00 95.62 193 VAL A O 1
ATOM 1502 N N . THR A 1 194 ? 22.318 -15.342 -41.809 1.00 96.62 194 THR A N 1
ATOM 1503 C CA . THR A 1 194 ? 21.692 -14.585 -40.718 1.00 96.62 194 THR A CA 1
ATOM 1504 C C . THR A 1 194 ? 22.678 -13.556 -40.192 1.00 96.62 194 THR A C 1
ATOM 1506 O O . THR A 1 194 ? 23.713 -13.906 -39.625 1.00 96.62 194 THR A O 1
ATOM 1509 N N . VAL A 1 195 ? 22.337 -12.280 -40.334 1.00 96.25 195 VAL A N 1
ATOM 1510 C CA . VAL A 1 195 ? 23.107 -11.170 -39.775 1.00 96.25 195 VAL A CA 1
ATOM 1511 C C . VAL A 1 195 ? 22.475 -10.787 -38.443 1.00 96.25 195 VAL A C 1
ATOM 1513 O O . VAL A 1 195 ? 21.276 -10.525 -38.370 1.00 96.25 195 VAL A O 1
ATOM 1516 N N . THR A 1 196 ? 23.273 -10.788 -37.371 1.00 97.00 196 THR A N 1
ATOM 1517 C CA . THR A 1 196 ? 22.843 -10.332 -36.041 1.00 97.00 196 THR A CA 1
ATOM 1518 C C . THR A 1 196 ? 23.620 -9.092 -35.631 1.00 97.00 196 THR A C 1
ATOM 1520 O O . THR A 1 196 ? 24.802 -9.155 -35.287 1.00 97.00 196 THR A O 1
ATOM 1523 N N . GLU A 1 197 ? 22.928 -7.964 -35.632 1.00 97.44 197 GLU A N 1
ATOM 1524 C CA . GLU A 1 197 ? 23.431 -6.679 -35.176 1.00 97.44 197 GLU A CA 1
ATOM 1525 C C . GLU A 1 197 ? 23.336 -6.609 -33.652 1.00 97.44 197 GLU A C 1
ATOM 1527 O O . GLU A 1 197 ? 22.334 -6.999 -33.046 1.00 97.44 197 GLU A O 1
ATOM 1532 N N . ASN A 1 198 ? 24.408 -6.136 -33.019 1.00 97.25 198 ASN A N 1
ATOM 1533 C CA . ASN A 1 198 ? 24.514 -6.038 -31.569 1.00 97.25 198 ASN A CA 1
ATOM 1534 C C . ASN A 1 198 ? 24.577 -4.570 -31.161 1.00 97.25 198 ASN A C 1
ATOM 1536 O O . ASN A 1 198 ? 25.467 -3.843 -31.596 1.00 97.25 198 ASN A O 1
ATOM 1540 N N . TYR A 1 199 ? 23.674 -4.163 -30.274 1.00 96.50 199 TYR A N 1
ATOM 1541 C CA . TYR A 1 199 ? 23.565 -2.791 -29.795 1.00 96.50 199 TYR A CA 1
ATOM 1542 C C . TYR A 1 199 ? 23.862 -2.721 -28.301 1.00 96.50 199 TYR A C 1
ATOM 1544 O O . TYR A 1 199 ? 23.344 -3.517 -27.513 1.00 96.50 199 TYR A O 1
ATOM 1552 N N . SER A 1 200 ? 24.675 -1.739 -27.916 1.00 96.06 200 SER A N 1
ATOM 1553 C CA . SER A 1 200 ? 24.809 -1.308 -26.526 1.00 96.06 200 SER A CA 1
ATOM 1554 C C . SER A 1 200 ? 23.796 -0.200 -26.274 1.00 96.06 200 SER A C 1
ATOM 1556 O O . SER A 1 200 ? 23.834 0.839 -26.932 1.00 96.06 200 SER A O 1
ATOM 1558 N N . ILE A 1 201 ? 22.859 -0.441 -25.365 1.00 95.50 201 ILE A N 1
ATOM 1559 C CA . ILE A 1 201 ? 21.752 0.467 -25.079 1.00 95.50 201 ILE A CA 1
ATOM 1560 C C . ILE A 1 201 ? 21.949 0.998 -23.672 1.00 95.50 201 ILE A C 1
ATOM 1562 O O . ILE A 1 201 ? 22.049 0.221 -22.726 1.00 95.50 201 ILE A O 1
ATOM 1566 N N . LEU A 1 202 ? 21.962 2.318 -23.540 1.00 93.88 202 LEU A N 1
ATOM 1567 C CA . LEU A 1 202 ? 22.003 3.004 -22.257 1.00 93.88 202 LEU A CA 1
ATOM 1568 C C . LEU A 1 202 ? 20.677 3.728 -22.044 1.00 93.88 202 LEU A C 1
ATOM 1570 O O . LEU A 1 202 ? 20.127 4.349 -22.965 1.00 93.88 202 LEU A O 1
ATOM 1574 N N . ARG A 1 203 ? 20.147 3.615 -20.831 1.00 93.38 203 ARG A N 1
ATOM 1575 C CA . ARG A 1 203 ? 18.993 4.375 -20.368 1.00 93.38 203 ARG A CA 1
ATOM 1576 C C . ARG A 1 203 ? 19.304 4.935 -18.998 1.00 93.38 203 ARG A C 1
ATOM 1578 O O . ARG A 1 203 ? 19.663 4.195 -18.088 1.00 93.38 203 ARG A O 1
ATOM 1585 N N . GLN A 1 204 ? 19.144 6.242 -18.893 1.00 91.06 204 GLN A N 1
ATOM 1586 C CA . GLN A 1 204 ? 19.177 6.960 -17.638 1.00 91.06 204 GLN A CA 1
ATOM 1587 C C . GLN A 1 204 ? 17.867 7.713 -17.498 1.00 91.06 204 GLN A C 1
ATOM 1589 O O . GLN A 1 204 ? 17.293 8.160 -18.495 1.00 91.06 204 GLN A O 1
ATOM 1594 N N . GLY A 1 205 ? 17.381 7.820 -16.276 1.00 88.94 205 GLY A N 1
ATOM 1595 C CA . GLY A 1 205 ? 16.157 8.540 -16.003 1.00 88.94 205 GLY A CA 1
ATOM 1596 C C . GLY A 1 205 ? 15.842 8.548 -14.526 1.00 88.94 205 GLY A C 1
ATOM 1597 O O . GLY A 1 205 ? 16.458 7.834 -13.738 1.00 88.94 205 GLY A O 1
ATOM 1598 N N . THR A 1 206 ? 14.848 9.349 -14.189 1.00 91.06 206 THR A N 1
ATOM 1599 C CA . THR A 1 206 ? 14.350 9.485 -12.831 1.00 91.06 206 THR A CA 1
ATOM 1600 C C . THR A 1 206 ? 12.886 9.062 -12.820 1.00 91.06 206 THR A C 1
ATOM 1602 O O . THR A 1 206 ? 12.119 9.448 -13.704 1.00 91.06 206 THR A O 1
ATOM 1605 N N . VAL A 1 207 ? 12.507 8.236 -11.849 1.00 93.38 207 VAL A N 1
ATOM 1606 C CA . VAL A 1 207 ? 11.132 7.776 -11.640 1.00 93.38 207 VAL A CA 1
ATOM 1607 C C . VAL A 1 207 ? 10.663 8.307 -10.296 1.00 93.38 207 VAL A C 1
ATOM 1609 O O . VAL A 1 207 ? 11.269 8.008 -9.273 1.00 93.38 207 VAL A O 1
ATOM 1612 N N . GLN A 1 208 ? 9.594 9.097 -10.304 1.00 95.31 208 GLN A N 1
ATOM 1613 C CA . GLN A 1 208 ? 8.986 9.606 -9.082 1.00 95.31 208 GLN A CA 1
ATOM 1614 C C . GLN A 1 208 ? 7.885 8.654 -8.613 1.00 95.31 208 GLN A C 1
ATOM 1616 O O . 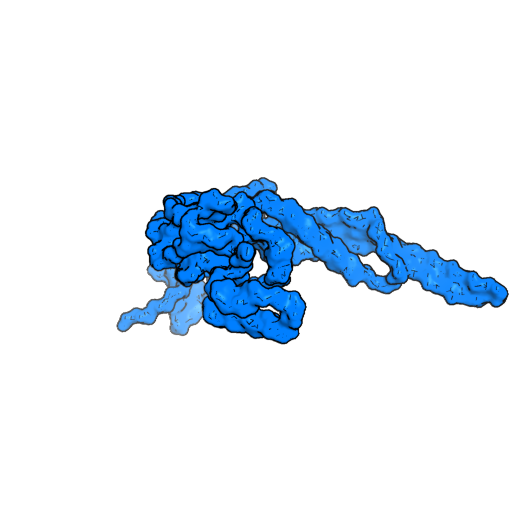GLN A 1 208 ? 7.055 8.203 -9.407 1.00 95.31 208 GLN A O 1
ATOM 1621 N N . PHE A 1 209 ? 7.886 8.367 -7.321 1.00 93.81 209 PHE A N 1
ATOM 1622 C CA . PHE A 1 209 ? 6.908 7.554 -6.627 1.00 93.81 209 PHE A CA 1
ATOM 1623 C C . PHE A 1 209 ? 6.137 8.424 -5.647 1.00 93.81 209 PHE A C 1
ATOM 1625 O O . PHE A 1 209 ? 6.733 9.151 -4.858 1.00 93.81 209 PHE A O 1
ATOM 1632 N N . ASN A 1 210 ? 4.813 8.304 -5.693 1.00 92.00 210 ASN A N 1
ATOM 1633 C CA . ASN A 1 210 ? 3.915 8.973 -4.765 1.00 92.00 210 ASN A CA 1
ATOM 1634 C C . ASN A 1 210 ? 3.099 7.904 -4.034 1.00 92.00 210 ASN A C 1
ATOM 1636 O O . ASN A 1 210 ? 2.401 7.119 -4.682 1.00 92.00 210 ASN A O 1
ATOM 1640 N N . ARG A 1 211 ? 3.171 7.905 -2.702 1.00 92.06 211 ARG A N 1
ATOM 1641 C CA . ARG A 1 211 ? 2.378 7.089 -1.776 1.00 92.06 211 ARG A CA 1
ATOM 1642 C C . ARG A 1 211 ? 2.458 5.591 -2.054 1.00 92.06 211 ARG A C 1
ATOM 1644 O O . ARG A 1 211 ? 1.431 4.920 -2.150 1.00 92.06 211 ARG A O 1
ATOM 1651 N N . VAL A 1 212 ? 3.670 5.053 -2.188 1.00 93.69 212 VAL A N 1
ATOM 1652 C CA . VAL A 1 212 ? 3.866 3.598 -2.273 1.00 93.69 212 VAL A CA 1
ATOM 1653 C C . VAL A 1 212 ? 3.496 2.988 -0.921 1.00 93.69 212 VAL A C 1
ATOM 1655 O O . VAL A 1 212 ? 4.132 3.339 0.069 1.00 93.69 212 VAL A O 1
ATOM 1658 N N . PRO A 1 213 ? 2.477 2.120 -0.847 1.00 94.06 213 PRO A N 1
ATOM 1659 C CA . PRO A 1 213 ? 1.979 1.608 0.424 1.00 94.06 213 PRO A CA 1
ATOM 1660 C C . PRO A 1 213 ? 2.820 0.446 0.975 1.00 94.06 213 PRO A C 1
ATOM 1662 O O . PRO A 1 213 ? 3.342 -0.386 0.226 1.00 94.06 213 PRO A O 1
ATOM 1665 N N . ALA A 1 214 ? 2.891 0.366 2.300 1.00 93.62 214 ALA A N 1
ATOM 1666 C CA . ALA A 1 214 ? 3.180 -0.845 3.062 1.00 93.62 214 ALA A CA 1
ATOM 1667 C C . ALA A 1 214 ? 2.304 -0.859 4.315 1.00 93.62 214 ALA A C 1
ATOM 1669 O O . ALA A 1 214 ? 2.138 0.173 4.967 1.00 93.62 214 ALA A O 1
ATOM 1670 N N . ASP A 1 215 ? 1.693 -1.997 4.618 1.00 94.00 215 ASP A N 1
ATOM 1671 C CA . ASP A 1 215 ? 0.835 -2.143 5.784 1.00 94.00 215 ASP A CA 1
ATOM 1672 C C . ASP A 1 215 ? 1.668 -2.265 7.064 1.00 94.00 215 ASP A C 1
ATOM 1674 O O . ASP A 1 215 ? 2.572 -3.082 7.171 1.00 94.00 215 ASP A O 1
ATOM 1678 N N . GLY A 1 216 ? 1.335 -1.463 8.071 1.00 92.12 216 GLY A N 1
ATOM 1679 C CA . GLY A 1 216 ? 2.029 -1.448 9.355 1.00 92.12 216 GLY A CA 1
ATOM 1680 C C . GLY A 1 216 ? 1.576 -2.551 10.316 1.00 92.12 216 GLY A C 1
ATOM 1681 O O . GLY A 1 216 ? 1.729 -2.374 11.525 1.00 92.12 216 GLY A O 1
ATOM 1682 N N . SER A 1 217 ? 0.950 -3.632 9.829 1.00 91.88 217 SER A N 1
ATOM 1683 C CA . SER A 1 217 ? 0.332 -4.673 10.662 1.00 91.88 217 SER A CA 1
ATOM 1684 C C . SER A 1 217 ? 0.841 -6.069 10.319 1.00 91.88 217 SER A C 1
ATOM 1686 O O . SER A 1 217 ? 0.416 -6.674 9.344 1.00 91.88 217 SER A O 1
ATOM 1688 N N . SER A 1 218 ? 1.617 -6.682 11.213 1.00 90.62 218 SER A N 1
ATOM 1689 C CA . SER A 1 218 ? 2.086 -8.071 11.045 1.00 90.62 218 SER A CA 1
ATOM 1690 C C . SER A 1 218 ? 0.963 -9.123 11.040 1.00 90.62 218 SER A C 1
ATOM 1692 O O . SER A 1 218 ? 1.199 -10.307 10.793 1.00 90.62 218 SER A O 1
ATOM 1694 N N . LYS A 1 219 ? -0.271 -8.712 11.362 1.00 88.75 219 LYS A N 1
ATOM 1695 C CA . LYS A 1 219 ? -1.459 -9.571 11.427 1.00 88.75 219 LYS A CA 1
ATOM 1696 C C . LYS A 1 219 ? -2.142 -9.672 10.070 1.00 88.75 219 LYS A C 1
ATOM 1698 O O . LYS A 1 219 ? -2.978 -10.558 9.888 1.00 88.75 219 LYS A O 1
ATOM 1703 N N . MET A 1 220 ? -1.799 -8.776 9.149 1.00 86.94 220 MET A N 1
ATOM 1704 C CA . MET A 1 220 ? -2.230 -8.814 7.767 1.00 86.94 220 MET A CA 1
ATOM 1705 C C . MET A 1 220 ? -1.121 -9.445 6.926 1.00 86.94 220 MET A C 1
ATOM 1707 O O . MET A 1 220 ? -0.005 -8.947 6.909 1.00 86.94 220 MET A O 1
ATOM 1711 N N . PRO A 1 221 ? -1.387 -10.562 6.235 1.00 89.25 221 PRO A N 1
ATOM 1712 C CA . PRO A 1 221 ? -0.437 -11.078 5.265 1.00 89.25 221 PRO A CA 1
ATOM 1713 C C . PRO A 1 221 ? -0.235 -10.079 4.120 1.00 89.25 221 PRO A C 1
ATOM 1715 O O . PRO A 1 221 ? -1.214 -9.696 3.472 1.00 89.25 221 PRO A O 1
ATOM 1718 N N . ASP A 1 222 ? 1.024 -9.750 3.826 1.00 90.50 222 ASP A N 1
ATOM 1719 C CA . ASP A 1 222 ? 1.427 -8.860 2.727 1.00 90.50 222 ASP A CA 1
ATOM 1720 C C . ASP A 1 222 ? 0.715 -9.191 1.406 1.00 90.50 222 ASP A C 1
ATOM 1722 O O . ASP A 1 222 ? 0.241 -8.296 0.719 1.00 90.50 222 ASP A O 1
ATOM 1726 N N . GLU A 1 223 ? 0.559 -10.481 1.076 1.00 90.31 223 GLU A N 1
ATOM 1727 C CA . GLU A 1 223 ? -0.113 -10.939 -0.151 1.00 90.31 223 GLU A CA 1
ATOM 1728 C C . GLU A 1 223 ? -1.560 -10.430 -0.261 1.00 90.31 223 GLU A C 1
ATOM 1730 O O . GLU A 1 223 ? -2.015 -10.061 -1.344 1.00 90.31 223 GLU A O 1
ATOM 1735 N N . PHE A 1 224 ? -2.296 -10.384 0.853 1.00 89.62 224 PHE A N 1
ATOM 1736 C CA . PHE A 1 224 ? -3.670 -9.886 0.855 1.00 89.62 224 PHE A CA 1
ATOM 1737 C C . PHE A 1 224 ? -3.720 -8.365 0.767 1.00 89.62 224 PHE A C 1
ATOM 1739 O O . PHE A 1 224 ? -4.628 -7.834 0.129 1.00 89.62 224 PHE A O 1
ATOM 1746 N N . MET A 1 225 ? -2.761 -7.672 1.381 1.00 91.12 225 MET A N 1
ATOM 1747 C CA . MET A 1 225 ? -2.678 -6.212 1.318 1.00 91.12 225 MET A CA 1
ATOM 1748 C C . MET A 1 225 ? -2.233 -5.740 -0.071 1.00 91.12 225 MET A C 1
ATOM 1750 O O . MET A 1 225 ? -2.819 -4.808 -0.613 1.00 91.12 225 MET A O 1
ATOM 1754 N N . ASP A 1 226 ? -1.311 -6.458 -0.710 1.00 91.38 226 ASP A N 1
ATOM 1755 C CA . ASP A 1 226 ? -0.908 -6.213 -2.094 1.00 91.38 226 ASP A CA 1
ATOM 1756 C C . ASP A 1 226 ? -2.076 -6.476 -3.072 1.00 91.38 226 ASP A C 1
ATOM 1758 O O . ASP A 1 226 ? -2.226 -5.776 -4.072 1.00 91.38 226 ASP A O 1
ATOM 1762 N N . ALA A 1 227 ? -2.940 -7.464 -2.797 1.00 91.25 227 ALA A N 1
ATOM 1763 C CA . ALA A 1 227 ? -4.056 -7.834 -3.677 1.00 91.25 227 ALA A CA 1
ATOM 1764 C C . ALA A 1 227 ? -5.220 -6.828 -3.690 1.00 91.25 227 ALA A C 1
ATOM 1766 O O . ALA A 1 227 ? -6.013 -6.817 -4.636 1.00 91.25 227 ALA A O 1
ATOM 1767 N N . ILE A 1 228 ? -5.354 -6.013 -2.642 1.00 89.12 228 ILE A N 1
ATOM 1768 C CA . ILE A 1 228 ? -6.383 -4.963 -2.550 1.00 89.12 228 ILE A CA 1
ATOM 1769 C C . ILE A 1 228 ? -5.896 -3.615 -3.095 1.00 89.12 228 ILE A C 1
ATOM 1771 O O . ILE A 1 228 ? -6.686 -2.679 -3.224 1.00 89.12 228 ILE A O 1
ATOM 1775 N N . GLU A 1 229 ? -4.616 -3.515 -3.454 1.00 88.94 229 GLU A N 1
ATOM 1776 C CA . GLU A 1 229 ? -4.059 -2.373 -4.166 1.00 88.94 229 GLU A CA 1
ATOM 1777 C C . GLU A 1 229 ? -4.397 -2.396 -5.674 1.00 88.94 229 GLU A C 1
ATOM 1779 O O . GLU A 1 229 ? -4.583 -3.461 -6.270 1.00 88.94 229 GLU A O 1
ATOM 1784 N N . PRO A 1 230 ? -4.417 -1.226 -6.346 1.00 88.38 230 PRO A N 1
ATOM 1785 C CA . PRO A 1 230 ? -4.220 0.115 -5.794 1.00 88.38 230 PRO A CA 1
ATOM 1786 C C . PRO A 1 230 ? -5.501 0.702 -5.184 1.00 88.38 230 PRO A C 1
ATOM 1788 O O . PRO A 1 230 ? -6.590 0.604 -5.753 1.00 88.38 230 PRO A O 1
ATOM 1791 N N . TYR A 1 231 ? -5.351 1.420 -4.070 1.00 88.19 231 TYR A N 1
ATOM 1792 C CA . TYR A 1 231 ? -6.407 2.287 -3.547 1.00 88.19 231 TYR A CA 1
ATOM 1793 C C . TYR A 1 231 ? -6.551 3.560 -4.390 1.00 88.19 231 TYR A C 1
ATOM 1795 O O . TYR A 1 231 ? -5.590 4.057 -4.982 1.00 88.19 231 TYR A O 1
ATOM 1803 N N . ASN A 1 232 ? -7.752 4.145 -4.405 1.00 89.81 232 ASN A N 1
ATOM 1804 C CA . ASN A 1 232 ? -7.959 5.454 -5.018 1.00 89.81 232 ASN A CA 1
ATOM 1805 C C . ASN A 1 232 ? -7.519 6.574 -4.063 1.00 89.81 232 ASN A C 1
ATOM 1807 O O . ASN A 1 232 ? -8.323 7.121 -3.312 1.00 89.81 232 ASN A O 1
ATOM 1811 N N . TYR A 1 233 ? -6.243 6.954 -4.124 1.00 89.50 233 TYR A N 1
ATOM 1812 C CA . TYR A 1 233 ? -5.673 7.997 -3.265 1.00 89.50 233 TYR A CA 1
ATOM 1813 C C . TYR A 1 233 ? -6.253 9.407 -3.463 1.00 89.50 233 TYR A C 1
ATOM 1815 O O . TYR A 1 233 ? -5.969 10.285 -2.653 1.00 89.50 233 TYR A O 1
ATOM 1823 N N . ASN A 1 234 ? -7.091 9.637 -4.481 1.00 90.44 234 ASN A N 1
ATOM 1824 C CA . ASN A 1 234 ? -7.852 10.888 -4.610 1.00 90.44 234 ASN A CA 1
ATOM 1825 C C . ASN A 1 234 ? -8.957 11.019 -3.548 1.00 90.44 234 ASN A C 1
ATOM 1827 O O . ASN A 1 234 ? -9.499 12.099 -3.345 1.00 90.44 234 ASN A O 1
ATOM 1831 N N . GLU A 1 235 ? -9.314 9.914 -2.897 1.00 90.38 235 GLU A N 1
ATOM 1832 C CA . GLU A 1 235 ? -10.330 9.849 -1.840 1.00 90.38 235 GLU A CA 1
ATOM 1833 C C . GLU A 1 235 ? -9.717 9.972 -0.444 1.00 90.38 235 GLU A C 1
ATOM 1835 O O . GLU A 1 235 ? -10.423 9.914 0.561 1.00 90.38 235 GLU A O 1
ATOM 1840 N N . MET A 1 236 ? -8.395 10.117 -0.390 1.00 93.69 236 MET A N 1
ATOM 1841 C CA . MET A 1 236 ? -7.647 10.316 0.833 1.00 93.69 236 MET A CA 1
ATOM 1842 C C . MET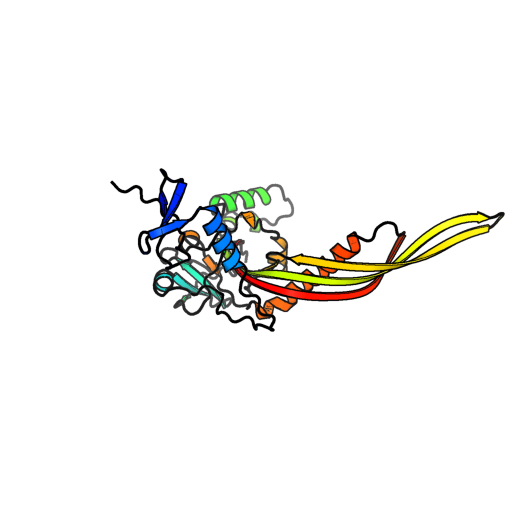 A 1 236 ? -7.855 11.738 1.341 1.00 93.69 236 MET A C 1
ATOM 1844 O O . MET A 1 236 ? -7.607 12.708 0.625 1.00 93.69 236 MET A O 1
ATOM 1848 N N . ILE A 1 237 ? -8.277 11.846 2.592 1.00 93.44 237 ILE A N 1
ATOM 1849 C CA . ILE A 1 237 ? -8.535 13.113 3.274 1.00 93.44 237 ILE A CA 1
ATOM 1850 C C . ILE A 1 237 ? -7.767 13.158 4.597 1.00 93.44 237 ILE A C 1
ATOM 1852 O O . ILE A 1 237 ? -7.393 12.097 5.107 1.00 93.44 237 ILE A O 1
ATOM 1856 N N . PRO A 1 238 ? -7.503 14.352 5.160 1.00 93.94 238 PRO A N 1
ATOM 1857 C CA . PRO A 1 238 ? -6.915 14.470 6.490 1.00 93.94 238 PRO A CA 1
ATOM 1858 C C . PRO A 1 238 ? -7.714 13.677 7.522 1.00 93.94 238 PRO A C 1
ATOM 1860 O O . PRO A 1 238 ? -8.947 13.659 7.489 1.00 93.94 238 PRO A O 1
ATOM 1863 N N . PHE A 1 239 ? -7.009 12.995 8.419 1.00 90.69 239 PHE A N 1
ATOM 1864 C CA . PHE A 1 239 ? -7.663 12.162 9.415 1.00 90.69 239 PHE A CA 1
ATOM 1865 C C . PHE A 1 239 ? -8.377 13.002 10.482 1.00 90.69 239 PHE A C 1
ATOM 1867 O O . PHE A 1 239 ? -7.805 13.898 11.104 1.00 90.69 239 PHE A O 1
ATOM 1874 N N . GLU A 1 240 ? -9.626 12.629 10.751 1.00 87.81 240 GLU A N 1
ATOM 1875 C CA . GLU A 1 240 ? -10.427 13.135 11.859 1.00 87.81 240 GLU A CA 1
ATOM 1876 C C . GLU A 1 240 ? -11.071 11.970 12.614 1.00 87.81 240 GLU A C 1
ATOM 1878 O O . GLU A 1 240 ? -11.485 10.968 12.026 1.00 87.81 240 GLU A O 1
ATOM 1883 N N . MET A 1 241 ? -11.233 12.136 13.927 1.00 83.88 241 MET A N 1
ATOM 1884 C CA . MET A 1 241 ? -11.800 11.119 14.819 1.00 83.88 241 MET A CA 1
ATOM 1885 C C . MET A 1 241 ? -13.193 10.632 14.405 1.00 83.88 241 MET A C 1
ATOM 1887 O O . MET A 1 241 ? -13.532 9.468 14.617 1.00 83.88 241 MET A O 1
ATOM 1891 N N . GLY A 1 242 ? -13.993 11.495 13.770 1.00 86.25 242 GLY A N 1
ATOM 1892 C CA . GLY A 1 242 ? -15.335 11.146 13.305 1.00 86.25 242 GLY A CA 1
ATOM 1893 C C . GLY A 1 242 ? -15.357 9.946 12.353 1.00 86.25 242 GLY A C 1
ATOM 1894 O O . GLY A 1 242 ? -16.305 9.161 12.399 1.00 86.25 242 GLY A O 1
ATOM 1895 N N . TYR A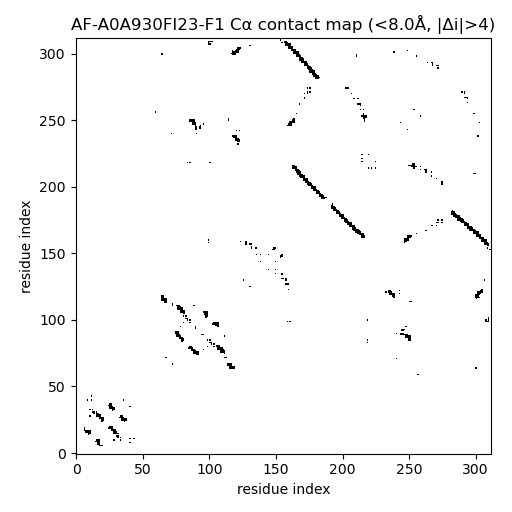 1 243 ? -14.295 9.739 11.565 1.00 87.75 243 TYR A N 1
ATOM 1896 C CA . TYR A 1 243 ? -14.208 8.635 10.605 1.00 87.75 243 TYR A CA 1
ATOM 1897 C C . TYR A 1 243 ? -14.011 7.261 11.251 1.00 87.75 243 TYR A C 1
ATOM 1899 O O . TYR A 1 243 ? -14.276 6.258 10.590 1.00 87.75 243 TYR A O 1
ATOM 1907 N N . MET A 1 244 ? -13.602 7.201 12.525 1.00 83.50 244 MET A N 1
ATOM 1908 C CA . MET A 1 244 ? -13.493 5.952 13.289 1.00 83.50 244 MET A CA 1
ATOM 1909 C C . MET A 1 244 ? -14.828 5.486 13.877 1.00 83.50 244 MET A C 1
ATOM 1911 O O . MET A 1 244 ? -14.916 4.361 14.360 1.00 83.50 244 MET A O 1
ATOM 1915 N N . THR A 1 245 ? -15.870 6.322 13.837 1.00 84.06 245 THR A N 1
ATOM 1916 C CA . THR A 1 245 ? -17.158 5.998 14.461 1.00 84.06 245 THR A CA 1
ATOM 1917 C C . THR A 1 245 ? -17.740 4.714 13.873 1.00 84.06 245 THR A C 1
ATOM 1919 O O . THR A 1 245 ? -18.045 4.650 12.683 1.00 84.06 245 THR A O 1
ATOM 1922 N N . GLY A 1 246 ? -17.923 3.699 14.717 1.00 83.38 246 GLY A N 1
ATOM 1923 C CA . GLY A 1 246 ? -18.490 2.405 14.327 1.00 83.38 246 GLY A CA 1
ATOM 1924 C C . GLY A 1 246 ? -17.511 1.437 13.654 1.00 83.38 246 GLY A C 1
ATOM 1925 O O . GLY A 1 246 ? -17.930 0.343 13.273 1.00 83.38 246 GLY A O 1
ATOM 1926 N N . TYR A 1 247 ? -16.229 1.795 13.533 1.00 89.62 247 TYR 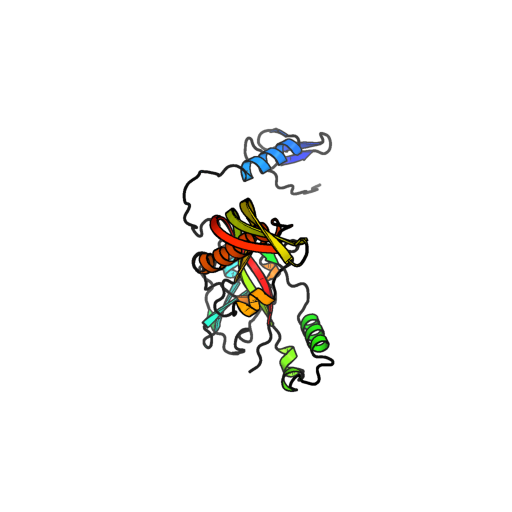A N 1
ATOM 1927 C CA . TYR A 1 247 ? -15.192 0.957 12.931 1.00 89.62 247 TYR A CA 1
ATOM 1928 C C . TYR A 1 247 ? -14.033 0.726 13.895 1.00 89.62 247 TYR A C 1
ATOM 1930 O O . TYR A 1 247 ? -13.694 1.572 14.718 1.00 89.62 247 TYR A O 1
ATOM 1938 N N . LEU A 1 248 ? -13.395 -0.434 13.765 1.00 90.50 248 LEU A N 1
ATOM 1939 C CA . LEU A 1 248 ? -12.162 -0.725 14.487 1.00 90.50 248 LEU A CA 1
ATOM 1940 C C . LEU A 1 248 ? -10.991 -0.222 13.655 1.00 90.50 248 LEU A C 1
ATOM 1942 O O . LEU A 1 248 ? -11.005 -0.363 12.440 1.00 90.50 248 LEU A O 1
ATOM 1946 N N . ALA A 1 249 ? -9.971 0.325 14.290 1.00 91.81 249 ALA A N 1
ATOM 1947 C CA . ALA A 1 249 ? -8.692 0.587 13.655 1.00 91.81 249 ALA A CA 1
ATOM 1948 C C . ALA A 1 249 ? -7.629 -0.285 14.314 1.00 91.81 249 ALA A C 1
ATOM 1950 O O . ALA A 1 249 ? -7.618 -0.445 15.535 1.00 91.81 249 ALA A O 1
ATOM 1951 N N . ASP A 1 250 ? -6.762 -0.882 13.511 1.00 91.50 250 ASP A N 1
ATOM 1952 C CA . ASP A 1 250 ? -5.611 -1.605 14.026 1.00 91.50 250 ASP A CA 1
ATOM 1953 C C . ASP A 1 250 ? -4.477 -0.628 14.314 1.00 91.50 250 ASP A C 1
ATOM 1955 O O . ASP A 1 250 ? -4.246 0.341 13.585 1.00 91.50 250 ASP A O 1
ATOM 1959 N N . ARG A 1 251 ? -3.780 -0.863 15.418 1.00 89.75 251 ARG A N 1
ATOM 1960 C CA . ARG A 1 251 ? -2.582 -0.111 15.755 1.00 89.75 251 ARG A CA 1
ATOM 1961 C C . ARG A 1 251 ? -1.402 -0.773 15.061 1.00 89.75 251 ARG A C 1
ATOM 1963 O O . ARG A 1 251 ? -1.223 -1.983 15.175 1.00 89.75 251 ARG A O 1
ATOM 1970 N N . TYR A 1 252 ? -0.575 0.036 14.404 1.00 89.94 252 TYR A N 1
ATOM 1971 C CA . TYR A 1 252 ? 0.630 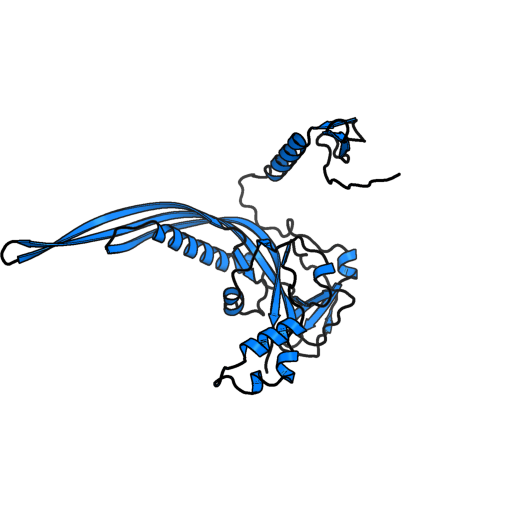-0.480 13.770 1.00 89.94 252 TYR A CA 1
ATOM 1972 C C . TYR A 1 252 ? 1.548 -1.156 14.796 1.00 89.94 252 TYR A C 1
ATOM 1974 O O . TYR A 1 252 ? 1.733 -0.680 15.922 1.00 89.94 252 TYR A O 1
ATOM 1982 N N . ASP A 1 253 ? 2.139 -2.268 14.387 1.00 89.31 253 ASP A N 1
ATOM 1983 C CA . ASP A 1 253 ? 3.191 -2.977 15.112 1.00 89.31 253 ASP A CA 1
ATOM 1984 C C . ASP A 1 253 ? 4.438 -3.220 14.253 1.00 89.31 253 ASP A C 1
ATOM 1986 O O . ASP A 1 253 ? 5.462 -3.652 14.782 1.00 89.31 253 ASP A O 1
ATOM 1990 N N . VAL A 1 254 ? 4.356 -2.897 12.961 1.00 90.56 254 VAL A N 1
ATOM 1991 C CA . VAL A 1 254 ? 5.488 -2.785 12.045 1.00 90.56 254 VAL A CA 1
ATOM 1992 C C . VAL A 1 254 ? 5.749 -1.302 11.800 1.00 90.56 254 VAL A C 1
ATOM 1994 O O . VAL A 1 254 ? 4.846 -0.539 11.452 1.00 90.56 254 VAL A O 1
ATOM 1997 N N . THR A 1 255 ? 6.978 -0.859 12.051 1.00 90.56 255 THR A N 1
ATOM 1998 C CA . THR A 1 255 ? 7.369 0.542 11.875 1.00 90.56 255 THR A CA 1
ATOM 1999 C C . THR A 1 255 ? 7.709 0.848 10.419 1.00 90.56 255 THR A C 1
ATOM 2001 O O . THR A 1 255 ? 8.141 -0.027 9.669 1.00 90.56 255 THR A O 1
ATOM 2004 N N . ALA A 1 256 ? 7.631 2.126 10.041 1.00 90.44 256 ALA A N 1
ATOM 2005 C CA . ALA A 1 256 ? 8.047 2.577 8.714 1.00 90.44 256 ALA A CA 1
ATOM 2006 C C . ALA A 1 256 ? 9.509 2.206 8.375 1.00 90.44 256 ALA A C 1
ATOM 2008 O O . ALA A 1 256 ? 9.871 2.018 7.214 1.00 90.44 256 ALA A O 1
ATOM 2009 N N . GLU A 1 257 ? 10.384 2.091 9.374 1.00 88.06 257 GLU A N 1
ATOM 2010 C CA . GLU A 1 257 ? 11.763 1.655 9.148 1.00 88.06 257 GLU A CA 1
ATOM 2011 C C . GLU A 1 257 ? 11.844 0.164 8.793 1.00 88.06 257 GLU A C 1
ATOM 2013 O O . GLU A 1 257 ? 12.618 -0.218 7.913 1.00 88.06 257 GLU A O 1
ATOM 2018 N N . GLN A 1 258 ? 11.028 -0.674 9.438 1.00 88.88 258 GLN A N 1
ATOM 2019 C CA . GLN A 1 258 ? 10.988 -2.111 9.167 1.00 88.88 258 GLN A CA 1
ATOM 2020 C C . GLN A 1 258 ? 10.481 -2.399 7.745 1.00 88.88 258 GLN A C 1
ATOM 2022 O O . GLN A 1 258 ? 11.072 -3.228 7.048 1.00 88.88 258 GLN A O 1
ATOM 2027 N N . ASP A 1 259 ? 9.475 -1.655 7.275 1.00 90.12 259 ASP A N 1
ATOM 2028 C CA . ASP A 1 259 ? 8.904 -1.818 5.928 1.00 90.12 259 ASP A CA 1
ATOM 2029 C C . ASP A 1 259 ? 9.725 -1.174 4.804 1.00 90.12 259 ASP A C 1
ATOM 2031 O O . ASP A 1 259 ? 9.572 -1.521 3.626 1.00 90.12 259 ASP A O 1
ATOM 2035 N N . ARG A 1 260 ? 10.665 -0.287 5.146 1.00 86.94 260 ARG A N 1
ATOM 2036 C CA . ARG A 1 260 ? 11.485 0.464 4.185 1.00 86.94 260 ARG A CA 1
ATOM 2037 C C . ARG A 1 260 ? 12.127 -0.432 3.123 1.00 86.94 260 ARG A C 1
ATOM 2039 O O . ARG A 1 260 ? 12.132 -0.108 1.936 1.00 86.94 260 ARG A O 1
ATOM 2046 N N . ASN A 1 261 ? 12.663 -1.585 3.524 1.00 86.94 261 ASN A N 1
ATOM 2047 C CA . ASN A 1 261 ? 13.321 -2.510 2.595 1.00 86.94 261 ASN A CA 1
ATOM 2048 C C . ASN A 1 261 ? 12.347 -3.129 1.579 1.00 86.94 261 ASN A C 1
ATOM 2050 O O . ASN A 1 261 ? 12.704 -3.271 0.402 1.00 86.94 261 ASN A O 1
ATOM 2054 N N . ARG A 1 262 ? 11.124 -3.470 2.009 1.00 89.00 262 ARG A N 1
ATOM 2055 C CA . ARG A 1 262 ? 10.065 -4.002 1.137 1.00 89.00 262 ARG A CA 1
ATOM 2056 C C . ARG A 1 262 ? 9.682 -2.951 0.100 1.00 89.00 262 ARG A C 1
ATOM 2058 O O . ARG A 1 262 ? 9.755 -3.219 -1.101 1.00 89.00 262 ARG A O 1
ATOM 2065 N N . VAL A 1 263 ? 9.395 -1.729 0.542 1.00 91.38 263 VAL A N 1
ATOM 2066 C CA . VAL A 1 263 ? 8.997 -0.616 -0.336 1.00 91.38 263 VAL A CA 1
ATOM 2067 C C . VAL A 1 263 ? 10.111 -0.238 -1.310 1.00 91.38 263 VAL A C 1
ATOM 2069 O O . VAL A 1 263 ? 9.870 -0.158 -2.515 1.00 91.38 263 VAL A O 1
ATOM 2072 N N . ASN A 1 264 ? 11.356 -0.136 -0.845 1.00 88.06 264 ASN A N 1
ATOM 2073 C CA . ASN A 1 264 ? 12.499 0.130 -1.718 1.00 88.06 264 ASN A CA 1
ATOM 2074 C C . ASN A 1 264 ? 12.696 -0.954 -2.783 1.00 88.06 264 ASN A C 1
ATOM 2076 O O . ASN A 1 264 ? 13.095 -0.659 -3.911 1.00 88.06 264 ASN A O 1
ATOM 2080 N N . THR A 1 265 ? 12.414 -2.216 -2.459 1.00 89.69 265 THR A N 1
ATOM 2081 C CA . THR A 1 265 ? 12.470 -3.314 -3.435 1.00 89.69 265 THR A CA 1
ATOM 2082 C C . THR A 1 265 ? 11.369 -3.176 -4.488 1.00 89.69 265 THR A C 1
ATOM 2084 O O . THR A 1 265 ? 11.650 -3.326 -5.683 1.00 89.69 265 THR A O 1
ATOM 2087 N N . ARG A 1 266 ? 10.145 -2.808 -4.078 1.00 92.44 266 ARG A N 1
ATOM 2088 C CA . ARG A 1 266 ? 9.035 -2.498 -4.997 1.00 92.44 266 ARG A CA 1
ATOM 2089 C C . ARG A 1 266 ? 9.396 -1.327 -5.919 1.00 92.44 266 ARG A C 1
ATOM 2091 O O . ARG A 1 266 ? 9.316 -1.472 -7.136 1.00 92.44 266 ARG A O 1
ATOM 2098 N N . MET A 1 267 ? 9.883 -0.210 -5.370 1.00 91.19 267 MET A N 1
ATOM 2099 C CA . MET A 1 267 ? 10.296 0.969 -6.148 1.00 91.19 267 MET A CA 1
ATOM 2100 C C . MET A 1 267 ? 11.412 0.644 -7.149 1.00 91.19 267 MET A C 1
ATOM 2102 O O . MET A 1 267 ? 11.334 1.046 -8.311 1.00 91.19 267 MET A O 1
ATOM 2106 N N . ARG A 1 268 ? 12.433 -0.128 -6.746 1.00 89.38 268 ARG A N 1
ATOM 2107 C CA . ARG A 1 268 ? 13.513 -0.560 -7.653 1.00 89.38 268 ARG A CA 1
ATOM 2108 C C . ARG A 1 268 ? 12.992 -1.416 -8.801 1.00 89.38 268 ARG A C 1
ATOM 2110 O O . ARG A 1 268 ? 13.370 -1.177 -9.945 1.00 89.38 268 ARG A O 1
ATOM 2117 N N . THR A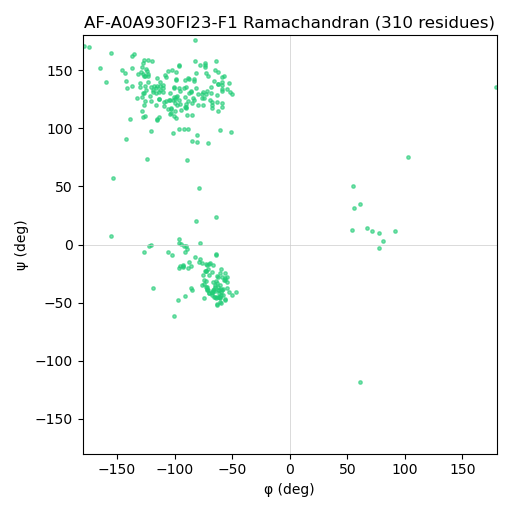 1 269 ? 12.123 -2.379 -8.502 1.00 92.75 269 THR A N 1
ATOM 2118 C CA . THR A 1 269 ? 11.546 -3.281 -9.508 1.00 92.75 269 THR A CA 1
ATOM 2119 C C . THR A 1 269 ? 10.699 -2.495 -10.508 1.00 92.75 269 THR A C 1
ATOM 2121 O O . THR A 1 269 ? 10.987 -2.519 -11.702 1.00 92.75 269 THR A O 1
ATOM 2124 N N . SER A 1 270 ? 9.765 -1.675 -10.017 1.00 94.50 270 SER A N 1
ATOM 2125 C CA . SER A 1 270 ? 8.924 -0.812 -10.855 1.00 94.50 270 SER A CA 1
ATOM 2126 C C . SER A 1 270 ? 9.741 0.162 -11.708 1.00 94.50 270 SER A C 1
ATOM 2128 O O . SER A 1 270 ? 9.422 0.386 -12.875 1.00 94.50 270 SER A O 1
ATOM 2130 N N . SER A 1 271 ? 10.824 0.723 -11.161 1.00 92.81 271 SER A N 1
ATOM 2131 C CA . SER A 1 271 ? 11.726 1.612 -11.906 1.00 92.81 271 SER A CA 1
ATOM 2132 C C . SER A 1 271 ? 12.451 0.879 -13.032 1.00 92.81 271 SER A C 1
ATOM 2134 O O . SER A 1 271 ? 12.515 1.378 -14.158 1.00 92.81 271 SER A O 1
ATOM 2136 N N . ALA A 1 272 ? 12.980 -0.314 -12.744 1.00 90.81 272 ALA A N 1
ATOM 2137 C CA . ALA A 1 272 ? 13.659 -1.145 -13.730 1.00 90.81 272 ALA A CA 1
ATOM 2138 C C . ALA A 1 272 ? 12.715 -1.529 -14.877 1.00 90.81 272 ALA A C 1
ATOM 2140 O O . ALA A 1 272 ? 13.085 -1.407 -16.049 1.00 90.81 272 ALA A O 1
ATOM 2141 N N . ASP A 1 273 ? 11.490 -1.933 -14.541 1.00 94.31 273 ASP A N 1
ATOM 2142 C CA . ASP A 1 273 ? 10.461 -2.297 -15.511 1.00 94.31 273 ASP A CA 1
ATOM 2143 C C . ASP A 1 273 ? 10.065 -1.093 -16.368 1.00 94.31 273 ASP A C 1
ATOM 2145 O O . ASP A 1 273 ? 10.081 -1.179 -17.600 1.00 94.31 273 ASP A O 1
ATOM 2149 N N . LYS A 1 274 ? 9.839 0.074 -15.749 1.00 94.81 274 LYS A N 1
ATOM 2150 C CA . LYS A 1 274 ? 9.487 1.295 -16.481 1.00 94.81 274 LYS A CA 1
ATOM 2151 C C . LYS A 1 274 ? 10.577 1.728 -17.453 1.00 94.81 274 LYS A C 1
ATOM 2153 O O . LYS A 1 274 ? 10.277 2.092 -18.589 1.00 94.81 274 LYS A O 1
ATOM 2158 N N . ILE A 1 275 ? 11.845 1.654 -17.049 1.00 91.44 275 ILE A N 1
ATOM 2159 C CA . ILE A 1 275 ? 12.975 1.961 -17.930 1.00 91.44 275 ILE A CA 1
ATOM 2160 C C . ILE A 1 275 ? 13.099 0.922 -19.047 1.00 91.44 275 ILE A C 1
ATOM 2162 O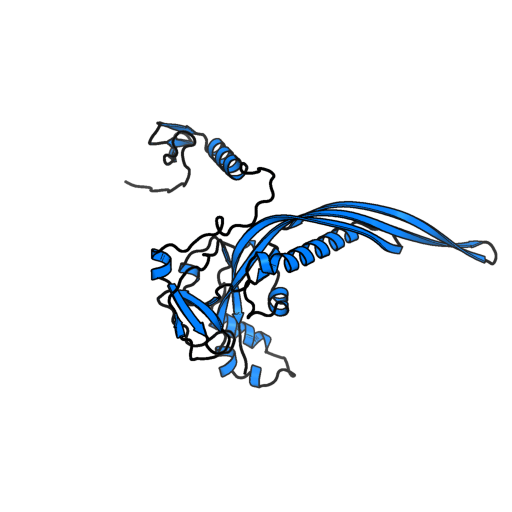 O . ILE A 1 275 ? 13.309 1.297 -20.206 1.00 91.44 275 ILE A O 1
ATOM 2166 N N . ARG A 1 276 ? 12.911 -0.367 -18.745 1.00 92.94 276 ARG A N 1
ATOM 2167 C CA . ARG A 1 276 ? 12.917 -1.447 -19.741 1.00 92.94 276 ARG A CA 1
ATOM 2168 C C . ARG A 1 276 ? 11.836 -1.243 -20.809 1.00 92.94 276 ARG A C 1
ATOM 2170 O O . ARG A 1 276 ? 12.134 -1.414 -21.988 1.00 92.94 276 ARG A O 1
ATOM 2177 N N . GLU A 1 277 ? 10.631 -0.807 -20.437 1.00 94.44 277 GLU A N 1
ATOM 2178 C CA . GLU A 1 277 ? 9.522 -0.509 -21.366 1.00 94.44 277 GLU A CA 1
ATOM 2179 C C . GLU A 1 277 ? 9.844 0.594 -22.396 1.00 94.44 277 GLU A C 1
ATOM 2181 O O . GLU A 1 277 ? 9.241 0.642 -23.480 1.00 94.44 277 GLU A O 1
ATOM 2186 N N . THR A 1 278 ? 10.792 1.488 -22.083 1.00 94.62 278 THR A N 1
ATOM 2187 C CA . THR A 1 278 ? 11.256 2.537 -23.013 1.00 94.62 278 THR A CA 1
ATOM 2188 C C . THR A 1 278 ? 12.181 2.001 -24.108 1.00 94.62 278 THR A C 1
ATOM 2190 O O . THR A 1 278 ? 12.428 2.677 -25.111 1.00 94.62 278 THR A O 1
ATOM 2193 N N . VAL A 1 279 ? 12.727 0.794 -23.936 1.00 94.25 279 VAL A N 1
ATOM 2194 C CA . VAL A 1 279 ? 13.642 0.176 -24.894 1.00 94.25 279 VAL A CA 1
ATOM 2195 C C . VAL A 1 279 ? 12.838 -0.670 -25.875 1.00 94.25 279 VAL A C 1
ATOM 2197 O O . VAL A 1 279 ? 12.448 -1.797 -25.588 1.00 94.25 279 VAL A O 1
ATOM 2200 N N . ARG A 1 280 ? 12.584 -0.108 -27.058 1.00 93.88 280 ARG A N 1
ATOM 2201 C CA . ARG A 1 280 ? 11.782 -0.727 -28.122 1.00 93.88 280 ARG A CA 1
ATOM 2202 C C . ARG A 1 280 ? 12.608 -0.902 -29.395 1.00 93.88 280 ARG A C 1
ATOM 2204 O O . ARG A 1 280 ? 13.592 -0.195 -29.586 1.00 93.88 280 ARG A O 1
ATOM 2211 N N . GLY A 1 281 ? 12.185 -1.819 -30.265 1.00 94.50 281 GLY A N 1
ATOM 2212 C CA . GLY A 1 281 ? 12.799 -2.027 -31.585 1.00 94.50 281 GLY A CA 1
ATOM 2213 C C . GLY A 1 281 ? 13.919 -3.073 -31.645 1.00 94.50 281 GLY A C 1
ATOM 2214 O O . GLY A 1 281 ? 14.599 -3.157 -32.659 1.00 94.50 281 GLY A O 1
ATOM 2215 N N . TYR A 1 282 ? 14.101 -3.883 -30.597 1.00 95.50 282 TYR A N 1
ATOM 2216 C CA . TYR A 1 282 ? 15.085 -4.972 -30.562 1.00 95.50 282 TYR A CA 1
ATOM 2217 C C . TYR A 1 282 ? 14.377 -6.328 -30.455 1.00 95.50 282 TYR A C 1
ATOM 2219 O O . TYR A 1 282 ? 13.372 -6.441 -29.756 1.00 95.50 282 TYR A O 1
ATOM 2227 N N . HIS A 1 283 ? 14.906 -7.362 -31.114 1.00 95.38 283 HIS A N 1
ATOM 2228 C CA . HIS A 1 283 ? 14.376 -8.730 -31.029 1.00 95.38 283 HIS A CA 1
ATOM 2229 C C . HIS A 1 283 ? 14.693 -9.387 -29.685 1.00 95.38 283 HIS A C 1
ATOM 2231 O O . HIS A 1 283 ? 13.879 -10.132 -29.148 1.00 95.38 283 HIS A O 1
ATOM 2237 N N . THR A 1 284 ? 15.876 -9.112 -29.130 1.00 94.50 284 THR A N 1
ATOM 2238 C CA . THR A 1 284 ? 16.242 -9.547 -27.779 1.00 94.50 284 THR A CA 1
ATOM 2239 C C . THR A 1 284 ? 16.765 -8.372 -26.973 1.00 94.50 284 THR A C 1
ATOM 2241 O O . THR A 1 284 ? 17.370 -7.453 -27.528 1.00 94.50 284 THR A O 1
ATOM 2244 N N . LEU A 1 285 ? 16.526 -8.404 -25.661 1.00 93.62 285 LEU A N 1
ATOM 2245 C CA . LEU A 1 285 ? 16.989 -7.387 -24.725 1.00 93.62 285 LEU A CA 1
ATOM 2246 C C . LEU A 1 285 ? 17.489 -8.043 -23.435 1.00 93.62 285 LEU A C 1
ATOM 2248 O O . LEU A 1 285 ? 16.699 -8.535 -22.621 1.00 93.62 285 LEU A O 1
ATOM 2252 N N . LEU A 1 286 ? 18.808 -8.025 -23.248 1.00 90.56 286 LEU A N 1
ATOM 2253 C CA . LEU A 1 286 ? 19.483 -8.611 -22.092 1.00 90.56 286 LEU A CA 1
ATOM 2254 C C . LEU A 1 286 ? 20.047 -7.507 -21.188 1.00 90.56 286 LEU A C 1
ATOM 2256 O O . LEU A 1 286 ? 20.855 -6.706 -21.667 1.00 90.56 286 LEU A O 1
ATOM 2260 N N . PRO A 1 287 ? 19.675 -7.451 -19.897 1.00 86.75 287 PRO A N 1
ATOM 2261 C CA . PRO A 1 287 ? 20.256 -6.491 -18.966 1.00 86.75 287 PRO A CA 1
ATOM 2262 C C . PRO A 1 287 ? 21.746 -6.792 -18.747 1.00 86.75 287 PRO A C 1
ATOM 2264 O O . PRO A 1 287 ? 22.163 -7.949 -18.683 1.00 86.75 287 PRO A O 1
ATOM 2267 N N . ARG A 1 288 ? 22.563 -5.741 -18.664 1.00 88.69 288 ARG A N 1
ATOM 2268 C CA . ARG A 1 288 ? 24.012 -5.815 -18.400 1.00 88.69 288 ARG A CA 1
ATOM 2269 C C . ARG A 1 288 ? 24.404 -5.097 -17.121 1.00 88.69 288 ARG A C 1
ATOM 2271 O O . ARG A 1 288 ? 25.282 -5.571 -16.411 1.00 88.69 288 ARG A O 1
ATOM 2278 N N . ARG A 1 289 ? 23.752 -3.973 -16.841 1.00 85.06 289 ARG A N 1
ATOM 2279 C CA . ARG A 1 289 ? 23.929 -3.181 -15.626 1.00 85.06 289 ARG A CA 1
ATOM 2280 C C . ARG A 1 289 ? 22.573 -2.652 -15.194 1.00 85.06 289 ARG A C 1
ATOM 2282 O O . ARG A 1 289 ? 21.784 -2.256 -16.050 1.00 85.06 289 ARG A O 1
ATOM 2289 N N . SER A 1 290 ? 22.338 -2.640 -13.890 1.00 82.88 290 SER A N 1
ATOM 2290 C CA . SER A 1 290 ? 21.141 -2.068 -13.287 1.00 82.88 290 SER A CA 1
ATOM 2291 C C . SER A 1 290 ? 21.520 -1.373 -11.990 1.00 82.88 290 SER A C 1
ATOM 2293 O O . SER A 1 290 ? 21.556 -2.001 -10.935 1.00 82.88 290 SER A O 1
ATOM 2295 N N . ASN A 1 291 ? 21.830 -0.085 -12.089 1.00 82.44 291 ASN A N 1
ATOM 2296 C CA . ASN A 1 291 ? 22.133 0.753 -10.942 1.00 82.44 291 ASN A CA 1
ATOM 2297 C C . ASN A 1 291 ? 20.900 1.611 -10.663 1.00 82.44 291 ASN A C 1
ATOM 2299 O O . ASN A 1 291 ? 20.534 2.447 -11.485 1.00 82.44 291 ASN A O 1
ATOM 2303 N N . ILE A 1 292 ? 20.244 1.372 -9.529 1.00 85.19 292 ILE A N 1
ATOM 2304 C CA . ILE A 1 292 ? 19.043 2.107 -9.125 1.00 85.19 292 ILE A CA 1
ATOM 2305 C C . ILE A 1 292 ? 19.254 2.612 -7.708 1.00 85.19 292 ILE A C 1
ATOM 2307 O O . ILE A 1 292 ? 19.374 1.821 -6.764 1.00 85.19 292 ILE A O 1
ATOM 2311 N N . TYR A 1 293 ? 19.299 3.931 -7.580 1.00 83.06 293 TYR A N 1
ATOM 2312 C CA . TYR A 1 293 ? 19.421 4.619 -6.310 1.00 83.06 293 TYR A CA 1
ATOM 2313 C C . TYR A 1 293 ? 18.065 5.200 -5.924 1.00 83.06 293 TYR A C 1
ATOM 2315 O O . TYR A 1 293 ? 17.464 5.922 -6.712 1.00 83.06 293 TYR A O 1
ATOM 2323 N N . ILE A 1 294 ? 17.573 4.849 -4.736 1.00 82.25 294 ILE A N 1
ATOM 2324 C CA . ILE A 1 294 ? 16.308 5.366 -4.212 1.00 82.25 294 ILE A CA 1
ATOM 2325 C C . ILE A 1 294 ? 16.634 6.479 -3.223 1.00 82.25 294 ILE A C 1
ATOM 2327 O O . ILE A 1 294 ? 17.425 6.273 -2.302 1.00 82.25 294 ILE A O 1
ATOM 2331 N N . ARG A 1 295 ? 16.022 7.639 -3.434 1.00 85.56 295 ARG A N 1
ATOM 2332 C CA . ARG A 1 295 ? 15.948 8.745 -2.486 1.00 85.56 295 ARG A CA 1
ATOM 2333 C C . ARG A 1 295 ? 14.549 8.734 -1.894 1.00 85.56 295 ARG A C 1
ATOM 2335 O O . ARG A 1 295 ? 13.580 8.924 -2.617 1.00 85.56 295 ARG A O 1
ATOM 2342 N N . GLU A 1 296 ? 14.451 8.423 -0.612 1.00 81.00 296 GLU A N 1
ATOM 2343 C CA . GLU A 1 296 ? 13.189 8.521 0.121 1.00 81.00 296 GLU A CA 1
ATOM 2344 C C . GLU A 1 296 ? 12.955 9.982 0.493 1.00 81.00 296 GLU A C 1
ATOM 2346 O O . GLU A 1 296 ? 13.855 10.615 1.046 1.00 81.00 296 GLU A O 1
ATOM 2351 N N . ASP A 1 297 ? 11.763 10.493 0.193 1.00 82.69 297 ASP A N 1
ATOM 2352 C CA . ASP A 1 297 ? 11.428 11.902 0.395 1.00 82.69 297 ASP A CA 1
ATOM 2353 C C . ASP A 1 297 ? 10.614 12.075 1.683 1.00 82.69 297 ASP A C 1
ATOM 2355 O O . ASP A 1 297 ? 11.056 12.737 2.621 1.00 82.69 297 ASP A O 1
ATOM 2359 N N . LYS A 1 298 ? 9.434 11.446 1.752 1.00 87.31 298 LYS A N 1
ATOM 2360 C CA . LYS A 1 298 ? 8.533 11.531 2.906 1.00 87.31 298 LYS A CA 1
ATOM 2361 C C . LYS A 1 298 ? 7.793 10.216 3.126 1.00 87.31 298 LYS A C 1
ATOM 2363 O O . LYS A 1 298 ? 7.491 9.500 2.176 1.00 87.31 298 LYS A O 1
ATOM 2368 N N . VAL A 1 299 ? 7.455 9.926 4.381 1.00 90.94 299 VAL A N 1
ATOM 2369 C CA . VAL A 1 299 ? 6.523 8.851 4.739 1.00 90.94 299 VAL A CA 1
ATOM 2370 C C . VAL A 1 299 ? 5.336 9.455 5.458 1.00 90.94 299 VAL A C 1
ATOM 2372 O O . VAL A 1 299 ? 5.499 10.237 6.391 1.00 90.94 299 VAL A O 1
ATOM 2375 N N . HIS A 1 300 ? 4.148 9.073 5.015 1.00 91.62 300 HIS A N 1
ATOM 2376 C CA . HIS A 1 300 ? 2.893 9.431 5.655 1.00 91.62 300 HIS A CA 1
ATOM 2377 C C . HIS A 1 300 ? 2.281 8.225 6.347 1.00 91.62 300 HIS A C 1
ATOM 2379 O O . HIS A 1 300 ? 2.375 7.102 5.847 1.00 91.62 300 HIS A O 1
ATOM 2385 N N . TYR A 1 301 ? 1.608 8.467 7.464 1.00 93.56 301 TYR A N 1
ATOM 2386 C CA . TYR A 1 301 ? 0.822 7.455 8.150 1.00 93.56 301 TYR A CA 1
ATOM 2387 C C . TYR A 1 301 ? -0.656 7.601 7.782 1.00 93.56 301 TYR A C 1
ATOM 2389 O O . TYR A 1 301 ? -1.234 8.682 7.907 1.00 93.56 301 TYR A O 1
ATOM 2397 N N . ALA A 1 302 ? -1.289 6.526 7.317 1.00 94.44 302 ALA A N 1
ATOM 2398 C CA . ALA A 1 302 ? -2.677 6.558 6.877 1.00 94.44 302 ALA A CA 1
ATOM 2399 C C . ALA A 1 302 ? -3.486 5.356 7.362 1.00 94.44 302 ALA A C 1
ATOM 2401 O O . ALA A 1 302 ? -2.965 4.256 7.527 1.00 94.44 302 ALA A O 1
ATOM 2402 N N . PHE A 1 303 ? -4.793 5.562 7.516 1.00 95.44 303 PHE A N 1
ATOM 2403 C CA . PHE A 1 303 ? -5.755 4.480 7.689 1.00 95.44 303 PHE A CA 1
ATOM 2404 C C . PHE A 1 303 ? -6.484 4.160 6.388 1.00 95.44 303 PHE A C 1
ATOM 2406 O O . PHE A 1 303 ? -7.163 5.015 5.812 1.00 95.44 303 PHE A O 1
ATOM 2413 N N . LEU A 1 304 ? -6.372 2.906 5.944 1.00 95.38 304 LEU A N 1
ATOM 2414 C CA . LEU A 1 304 ? -7.061 2.402 4.757 1.00 95.38 304 LEU A CA 1
ATOM 2415 C C . LEU A 1 304 ? -8.172 1.411 5.155 1.00 95.38 304 LEU A C 1
ATOM 2417 O O . LEU A 1 304 ? -7.963 0.590 6.050 1.00 95.38 304 LEU A O 1
ATOM 2421 N N . PRO A 1 305 ? -9.366 1.489 4.542 1.00 94.69 305 PRO A N 1
ATOM 2422 C CA . PRO A 1 305 ? -10.530 0.726 4.967 1.00 94.69 305 PRO A CA 1
ATOM 2423 C C . PRO A 1 305 ? -10.513 -0.679 4.361 1.00 94.69 305 PRO A C 1
ATOM 2425 O O . PRO A 1 305 ? -10.483 -0.838 3.140 1.00 94.69 305 PRO A O 1
ATOM 2428 N N . VAL A 1 306 ? -10.624 -1.702 5.205 1.00 93.69 306 VAL A N 1
ATOM 2429 C CA . VAL A 1 306 ? -10.688 -3.108 4.792 1.00 93.69 306 VAL A CA 1
ATOM 2430 C C . VAL A 1 306 ? -11.918 -3.774 5.396 1.00 93.69 306 VAL A C 1
ATOM 2432 O O . VAL A 1 306 ? -12.173 -3.692 6.597 1.00 93.69 306 VAL A O 1
ATOM 2435 N N . TRP A 1 307 ? -12.688 -4.466 4.557 1.00 92.19 307 TRP A N 1
ATOM 2436 C CA . TRP A 1 307 ? -13.728 -5.383 5.016 1.00 92.19 307 TRP A CA 1
ATOM 2437 C C . TRP A 1 307 ? -13.136 -6.775 5.171 1.00 92.19 307 TRP A C 1
ATOM 2439 O O . TRP A 1 307 ? -12.684 -7.372 4.197 1.00 92.19 307 TRP A O 1
ATOM 2449 N N . MET A 1 308 ? -13.155 -7.291 6.394 1.00 88.81 308 MET A N 1
ATOM 2450 C CA . MET A 1 308 ? -12.610 -8.598 6.721 1.00 88.81 308 MET A CA 1
ATOM 2451 C C . MET A 1 308 ? -13.698 -9.572 7.129 1.00 88.81 308 MET A C 1
ATOM 2453 O O . MET A 1 308 ? -14.603 -9.232 7.891 1.00 88.81 308 MET A O 1
ATOM 2457 N N . LEU A 1 309 ? -13.546 -10.807 6.665 1.00 86.62 309 LEU A N 1
ATOM 2458 C CA . LEU A 1 309 ? -14.309 -11.948 7.131 1.00 86.62 309 LEU A CA 1
ATOM 2459 C C . LEU A 1 309 ? -13.336 -13.051 7.547 1.00 86.62 309 LEU A C 1
ATOM 2461 O O . LEU A 1 309 ? -12.560 -13.539 6.728 1.00 86.62 309 LEU A O 1
ATOM 2465 N N . THR A 1 310 ? -13.392 -13.453 8.814 1.00 76.94 310 THR A N 1
ATOM 2466 C CA . THR A 1 310 ? -12.606 -14.574 9.336 1.00 76.94 310 THR A CA 1
ATOM 2467 C C . THR A 1 310 ? -13.509 -15.788 9.486 1.00 76.94 310 THR A C 1
ATOM 2469 O O . THR A 1 310 ? -14.439 -15.771 10.288 1.00 76.94 310 THR A O 1
ATOM 2472 N N . THR A 1 311 ? -13.212 -16.860 8.760 1.00 70.69 311 THR A N 1
ATOM 2473 C CA . THR A 1 311 ? -13.874 -18.163 8.912 1.00 70.69 311 THR A CA 1
ATOM 2474 C C . THR A 1 311 ? -12.980 -19.102 9.723 1.00 70.69 311 THR A C 1
ATOM 2476 O O . THR A 1 311 ? -11.775 -19.153 9.468 1.00 70.69 311 THR A O 1
ATOM 2479 N N . LYS A 1 312 ? -13.547 -19.819 10.698 1.00 59.44 312 LYS A N 1
ATOM 2480 C CA . LYS A 1 312 ? -12.856 -20.875 11.461 1.00 59.44 312 LYS A CA 1
ATOM 2481 C C . LYS A 1 312 ? -13.133 -22.251 10.880 1.00 59.44 312 LYS A C 1
ATOM 2483 O O . LYS A 1 312 ? -14.267 -22.444 10.394 1.00 59.44 312 LYS A O 1
#

Sequence (312 aa):
MANNALTNFQCPNCNGPLTFDPASQKLKCGNCGSTFAPAEIEEHYDKQVALSIEEGQKEYSADDTLQWSEEDEQNLRAYNCPSCGAQLITDKNTAATSCPYCGNPTIVPAQFSGALKPDYVIPFKMNKDEAIKKLSDFYGGKPLLPDAFKERNHIEDIKGVYVPFWLYDGTADVDMAFRGTISHSHREGDYTVTVTENYSILRQGTVQFNRVPADGSSKMPDEFMDAIEPYNYNEMIPFEMGYMTGYLADRYDVTAEQDRNRVNTRMRTSSADKIRETVRGYHTLLPRRSNIYIREDKVHYAFLPVWMLTTK